Protein AF-A0A1D2MQ16-F1 (afdb_monomer_lite)

Foldseek 3Di:
DDDQFPPDVQWGDDQQKIWGWDQDFFTAIFIDGNNHTQADPPPPPPDGAQAKWKFQADDDPDSVPDRDLCSVVRTDHDPCVPKDGKDWPDDDNQFTWIDIPPFGIDTPPWGHGDHPDDDDRMDMFTWGRGPFADQWKWAADVLAIDIAGPACPDVVNSVVLDDDHDQDIDCQPGHHDDDTDGDDTCPVPPDNDPLVSVQVSVVVPDDDDDDDPCVPDDDQPDAKDKPDSQKDFPDWACDPPDPQKIKTKIHGHYQAKDKIKMFGSDFWDFKFKADPNRHGDGTFDDDTRIGMDIHGGSDMIMMITHD

Structure (mmCIF, N/CA/C/O backbone):
data_AF-A0A1D2MQ16-F1
#
_entry.id   AF-A0A1D2MQ16-F1
#
loop_
_atom_site.group_PDB
_atom_site.id
_atom_site.type_symbol
_atom_site.label_atom_id
_atom_site.label_alt_id
_atom_site.label_comp_id
_atom_site.label_asym_id
_atom_site.label_entity_id
_atom_site.label_seq_id
_atom_site.pdbx_PDB_ins_code
_atom_site.Cartn_x
_atom_site.Cartn_y
_atom_site.Cartn_z
_atom_site.occupancy
_atom_site.B_iso_or_equiv
_atom_site.auth_seq_id
_atom_site.auth_comp_id
_atom_site.auth_asym_id
_atom_site.auth_atom_id
_atom_site.pdbx_PDB_model_num
ATOM 1 N N . MET A 1 1 ? 33.934 3.078 16.371 1.00 27.81 1 MET A N 1
ATOM 2 C CA . MET A 1 1 ? 34.491 4.309 15.758 1.00 27.81 1 MET A CA 1
ATOM 3 C C . MET A 1 1 ? 33.317 5.105 15.207 1.00 27.81 1 MET A C 1
ATOM 5 O O . MET A 1 1 ? 32.308 4.481 14.903 1.00 27.81 1 MET A O 1
ATOM 9 N N . ALA A 1 2 ? 33.382 6.437 15.158 1.00 23.95 2 ALA A N 1
ATOM 10 C CA . ALA A 1 2 ? 32.238 7.242 14.722 1.00 23.95 2 ALA A CA 1
ATOM 11 C C . ALA A 1 2 ? 32.085 7.202 13.193 1.00 23.95 2 ALA A C 1
ATOM 13 O O . ALA A 1 2 ? 33.025 7.534 12.473 1.00 23.95 2 ALA A O 1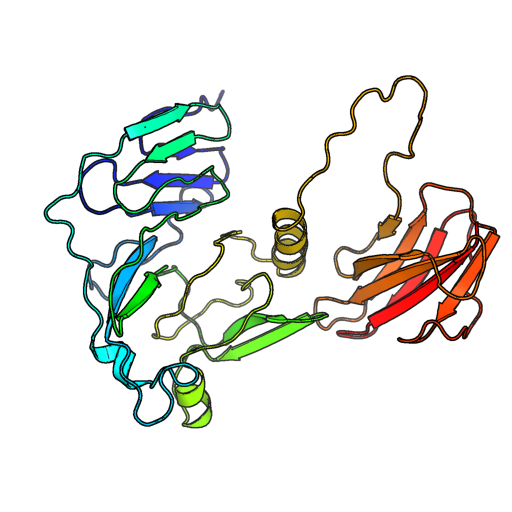
ATOM 14 N N . ASN A 1 3 ? 30.900 6.825 12.710 1.00 28.52 3 ASN A N 1
ATOM 15 C CA . ASN A 1 3 ? 30.545 6.936 11.297 1.00 28.52 3 ASN A CA 1
ATOM 16 C C . ASN A 1 3 ? 30.144 8.385 10.997 1.00 28.52 3 ASN A C 1
ATOM 18 O O . ASN A 1 3 ? 28.964 8.726 11.050 1.00 28.52 3 ASN A O 1
ATOM 22 N N . SER A 1 4 ? 31.120 9.244 10.701 1.00 35.34 4 SER A N 1
ATOM 23 C CA . SER A 1 4 ? 30.834 10.554 10.108 1.00 35.34 4 SER A CA 1
ATOM 24 C C . SER A 1 4 ? 30.102 10.358 8.773 1.00 35.34 4 SER A C 1
ATOM 26 O O . SER A 1 4 ? 30.573 9.555 7.960 1.00 35.34 4 SER A O 1
ATOM 28 N N . PRO A 1 5 ? 28.991 11.067 8.499 1.00 39.69 5 PRO A N 1
ATOM 29 C CA . PRO A 1 5 ? 28.375 11.050 7.179 1.00 39.69 5 PRO A CA 1
ATOM 30 C C . PRO A 1 5 ? 29.391 11.512 6.130 1.00 39.69 5 PRO A C 1
ATOM 32 O O . PRO A 1 5 ? 29.985 12.582 6.259 1.00 39.69 5 PRO A O 1
ATOM 35 N N . GLY A 1 6 ? 29.610 10.700 5.097 1.00 41.00 6 GLY A N 1
ATOM 36 C CA . GLY A 1 6 ? 30.466 11.066 3.971 1.00 41.00 6 GLY A CA 1
ATOM 37 C C . GLY A 1 6 ? 29.750 12.067 3.073 1.00 41.00 6 GLY A C 1
ATOM 38 O O . GLY A 1 6 ? 29.178 11.657 2.071 1.00 41.00 6 GLY A O 1
ATOM 39 N N . THR A 1 7 ? 29.747 13.352 3.443 1.00 48.72 7 THR A N 1
ATOM 40 C CA . THR A 1 7 ? 29.006 14.432 2.762 1.00 48.72 7 THR A CA 1
ATOM 41 C C . THR A 1 7 ? 29.653 14.860 1.437 1.00 48.72 7 THR A C 1
ATOM 43 O O . THR A 1 7 ? 30.006 16.024 1.250 1.00 48.72 7 THR A O 1
ATOM 46 N N . GLY A 1 8 ? 29.834 13.910 0.520 1.00 56.09 8 GLY A N 1
ATOM 47 C CA . GLY A 1 8 ? 30.112 14.181 -0.886 1.00 56.09 8 GLY A CA 1
ATOM 48 C C . GLY A 1 8 ? 28.804 14.389 -1.646 1.00 56.09 8 GLY A C 1
ATOM 49 O O . GLY A 1 8 ? 27.844 13.644 -1.450 1.00 56.09 8 GLY A O 1
ATOM 50 N N . PHE A 1 9 ? 28.751 15.385 -2.529 1.00 62.34 9 PHE A N 1
ATOM 51 C CA . PHE A 1 9 ? 27.623 15.519 -3.449 1.00 62.34 9 PHE A CA 1
ATOM 52 C C . PHE A 1 9 ? 27.522 14.259 -4.325 1.00 62.34 9 PHE A C 1
ATOM 54 O O . PHE A 1 9 ? 28.528 13.815 -4.877 1.00 62.34 9 PHE A O 1
ATOM 61 N N . GLY A 1 10 ? 26.332 13.655 -4.400 1.00 64.62 10 GLY A N 1
ATOM 62 C CA . GLY A 1 10 ? 26.130 12.349 -5.037 1.00 64.62 10 GLY A CA 1
ATOM 63 C C . GLY A 1 10 ? 26.416 11.128 -4.153 1.00 64.62 10 GLY A C 1
ATOM 64 O O . GLY A 1 10 ? 26.468 10.014 -4.668 1.00 64.62 10 GLY A O 1
ATOM 65 N N . THR A 1 11 ? 26.606 11.269 -2.836 1.00 71.31 11 THR A N 1
ATOM 66 C CA . THR A 1 11 ? 26.674 10.117 -1.917 1.00 71.31 11 THR A CA 1
ATOM 67 C C . THR A 1 11 ? 26.013 10.419 -0.572 1.00 71.31 11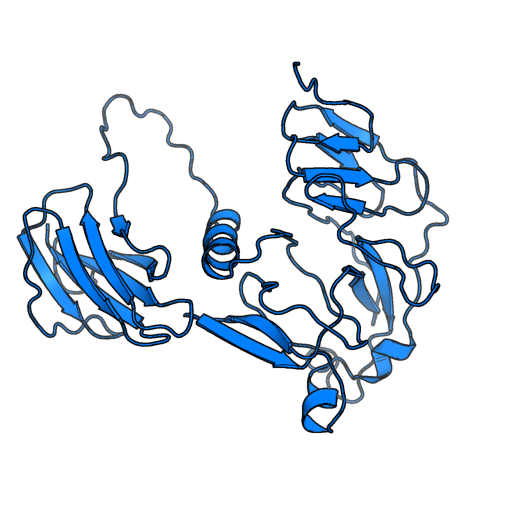 THR A C 1
ATOM 69 O O . THR A 1 11 ? 26.451 11.290 0.174 1.00 71.31 11 THR A O 1
ATOM 72 N N . TYR A 1 12 ? 24.984 9.646 -0.224 1.00 70.00 12 TYR A N 1
ATOM 73 C CA . TYR A 1 12 ? 24.180 9.824 0.990 1.00 70.00 12 TYR A CA 1
ATOM 74 C C . TYR A 1 12 ? 24.150 8.511 1.775 1.00 70.00 12 TYR A C 1
ATOM 76 O O . TYR A 1 12 ? 23.807 7.473 1.214 1.00 70.00 12 TYR A O 1
ATOM 84 N N . ARG A 1 13 ? 24.551 8.504 3.054 1.00 70.06 13 ARG A N 1
ATOM 85 C CA . ARG A 1 13 ? 24.703 7.260 3.839 1.00 70.06 13 ARG A CA 1
ATOM 86 C C . ARG A 1 13 ? 24.240 7.441 5.286 1.00 70.06 13 ARG A C 1
ATOM 88 O O . ARG A 1 13 ? 24.715 8.354 5.953 1.00 70.06 13 ARG A O 1
ATOM 95 N N . ASN A 1 14 ? 23.387 6.541 5.788 1.00 59.28 14 ASN A N 1
ATOM 96 C CA . ASN A 1 14 ? 22.887 6.553 7.178 1.00 59.28 14 ASN A CA 1
ATOM 97 C C . ASN A 1 14 ? 23.374 5.360 8.034 1.00 59.28 14 ASN A C 1
ATOM 99 O O . ASN A 1 14 ? 22.918 5.164 9.157 1.00 59.28 14 ASN A O 1
ATOM 103 N N . GLY A 1 15 ? 24.300 4.553 7.507 1.00 64.81 15 GLY A N 1
ATOM 104 C CA . GLY A 1 15 ? 24.904 3.405 8.195 1.00 64.81 15 GLY A CA 1
ATOM 105 C C . GLY A 1 15 ? 24.207 2.060 7.954 1.00 64.81 15 GLY A C 1
ATOM 106 O O . GLY A 1 15 ? 24.865 1.032 8.076 1.00 64.81 15 GLY A O 1
ATOM 107 N N . ILE A 1 16 ? 22.933 2.062 7.549 1.00 63.50 16 ILE A N 1
ATOM 108 C CA . ILE A 1 16 ? 22.198 0.864 7.089 1.00 63.50 16 ILE A CA 1
ATOM 109 C C . ILE A 1 16 ? 22.027 0.917 5.566 1.00 63.50 16 ILE A C 1
ATOM 111 O O . ILE A 1 16 ? 22.238 -0.072 4.865 1.00 63.50 16 ILE A O 1
ATOM 115 N N . ILE A 1 17 ? 21.678 2.096 5.054 1.00 65.62 17 ILE A N 1
ATOM 116 C CA . ILE A 1 17 ? 21.493 2.395 3.638 1.00 65.62 17 ILE A CA 1
ATOM 117 C C . ILE A 1 17 ? 22.601 3.344 3.171 1.00 65.62 17 ILE A C 1
ATOM 119 O O . ILE A 1 17 ? 23.014 4.258 3.899 1.00 65.62 17 ILE A O 1
ATOM 123 N N . SER A 1 18 ? 23.048 3.151 1.932 1.00 70.44 18 SER A N 1
ATOM 124 C CA . SER A 1 18 ? 23.758 4.175 1.167 1.00 70.44 18 SER A CA 1
ATOM 125 C C . SER A 1 18 ? 23.182 4.319 -0.237 1.00 70.44 18 SER A C 1
ATOM 127 O O . SER A 1 18 ? 22.845 3.327 -0.874 1.00 70.44 18 SER A O 1
ATOM 129 N N . LEU A 1 19 ? 23.086 5.558 -0.707 1.00 72.50 19 LEU A N 1
ATOM 130 C CA . LEU A 1 19 ? 22.636 5.949 -2.036 1.00 72.50 19 LEU A CA 1
ATOM 131 C C . LEU A 1 19 ? 23.786 6.673 -2.741 1.00 72.50 19 LEU A C 1
ATOM 133 O O . LEU A 1 19 ? 24.393 7.575 -2.157 1.00 72.50 19 LEU A O 1
ATOM 137 N N . GLU A 1 20 ? 24.079 6.287 -3.976 1.00 77.06 20 GLU A N 1
ATOM 138 C CA . GLU A 1 20 ? 25.080 6.930 -4.832 1.00 77.06 20 GLU A CA 1
ATOM 139 C C . GLU A 1 20 ? 24.403 7.423 -6.108 1.00 77.06 20 GLU A C 1
ATOM 141 O O . GLU A 1 20 ? 23.671 6.671 -6.749 1.00 77.06 20 GLU A O 1
ATOM 146 N N . VAL A 1 21 ? 24.617 8.690 -6.461 1.00 74.44 21 VAL A N 1
ATOM 147 C CA . VAL A 1 21 ? 23.867 9.377 -7.520 1.00 74.44 21 VAL A CA 1
ATOM 148 C C . VAL A 1 21 ? 24.825 10.012 -8.520 1.00 74.44 21 VAL A C 1
ATOM 150 O O . VAL A 1 21 ? 25.793 10.667 -8.127 1.00 74.44 21 VAL A O 1
ATOM 153 N N . ALA A 1 22 ? 24.548 9.840 -9.812 1.00 72.69 22 ALA A N 1
ATOM 154 C CA . ALA A 1 22 ? 25.331 10.443 -10.888 1.00 72.69 22 ALA A CA 1
ATOM 155 C C . ALA A 1 22 ? 25.209 11.979 -10.885 1.00 72.69 22 ALA A C 1
ATOM 157 O O . ALA A 1 22 ? 24.161 12.531 -11.201 1.00 72.69 22 ALA A O 1
ATOM 158 N N . THR A 1 23 ? 26.284 12.685 -10.522 1.00 66.56 23 THR A N 1
ATOM 159 C CA . THR A 1 23 ? 26.307 14.160 -10.422 1.00 66.56 23 THR A CA 1
ATOM 160 C C . THR A 1 23 ? 26.516 14.873 -11.759 1.00 66.56 23 THR A C 1
ATOM 162 O O . THR A 1 23 ? 26.268 16.077 -11.864 1.00 66.56 23 THR A O 1
ATOM 165 N N . THR A 1 24 ? 26.948 14.140 -12.785 1.00 65.56 24 THR A N 1
ATOM 166 C CA . THR A 1 24 ? 27.148 14.616 -14.154 1.00 65.56 24 THR A CA 1
ATOM 167 C C . THR A 1 24 ? 26.665 13.569 -15.150 1.00 65.56 24 THR A C 1
ATOM 169 O O . THR A 1 24 ? 26.873 12.370 -14.957 1.00 65.56 24 THR A O 1
ATOM 172 N N . GLY A 1 25 ? 26.055 14.036 -16.238 1.00 67.88 25 GLY A N 1
ATOM 173 C CA . GLY A 1 25 ? 25.374 13.165 -17.187 1.00 67.88 25 GLY A CA 1
ATOM 174 C C . GLY A 1 25 ? 24.066 12.593 -16.630 1.00 67.88 25 GLY A C 1
ATOM 175 O O . GLY A 1 25 ? 23.564 13.046 -15.598 1.00 67.88 25 GLY A O 1
ATOM 176 N N . ARG A 1 26 ? 23.567 11.558 -17.315 1.00 71.12 26 ARG A N 1
ATOM 177 C CA . ARG A 1 26 ? 22.302 10.864 -17.032 1.00 71.12 26 ARG A CA 1
ATOM 178 C C . ARG A 1 26 ? 22.093 10.589 -15.530 1.00 71.12 26 ARG A C 1
ATOM 180 O O . ARG A 1 26 ? 22.905 9.862 -14.945 1.00 71.12 26 ARG A O 1
ATOM 187 N N . PRO A 1 27 ? 20.997 11.070 -14.916 1.00 69.56 27 PRO A N 1
ATOM 188 C CA . PRO A 1 27 ? 20.704 10.821 -13.511 1.00 69.56 27 PRO A CA 1
ATOM 189 C C . PRO A 1 27 ? 20.323 9.351 -13.297 1.00 69.56 27 PRO A C 1
ATOM 191 O O . PRO A 1 27 ? 19.314 8.871 -13.810 1.00 69.56 27 PRO A O 1
ATOM 194 N N . TYR A 1 28 ? 21.135 8.644 -12.513 1.00 72.62 28 TYR A N 1
ATOM 195 C CA . TYR A 1 28 ? 20.852 7.296 -12.022 1.00 72.62 28 TYR A CA 1
ATOM 196 C C . TYR A 1 28 ? 21.139 7.210 -10.518 1.00 72.62 28 TYR A C 1
ATOM 198 O O . TYR A 1 28 ? 22.032 7.898 -10.014 1.00 72.62 28 TYR A O 1
ATOM 206 N N . GLU A 1 29 ? 20.426 6.330 -9.811 1.00 72.75 29 GLU A N 1
ATOM 207 C CA . GLU A 1 29 ? 20.514 6.171 -8.353 1.00 72.75 29 GLU A CA 1
ATOM 208 C C . GLU A 1 29 ? 20.854 4.727 -7.962 1.00 72.75 29 GLU A C 1
ATOM 210 O O . GLU A 1 29 ? 20.035 3.809 -8.049 1.00 72.75 29 GLU A O 1
ATOM 215 N N . LYS A 1 30 ? 22.077 4.508 -7.475 1.00 75.38 30 LYS A N 1
ATOM 216 C CA . LYS A 1 30 ? 22.543 3.212 -6.973 1.00 75.38 30 LYS A CA 1
ATOM 217 C C . LYS A 1 30 ? 22.271 3.111 -5.481 1.00 75.38 30 LYS A C 1
ATOM 219 O O . LYS A 1 30 ? 22.993 3.668 -4.657 1.00 75.38 30 LYS A O 1
ATOM 224 N N . LEU A 1 31 ? 21.212 2.382 -5.142 1.00 74.00 31 LEU A N 1
ATOM 225 C CA . LEU A 1 31 ? 20.857 2.043 -3.768 1.00 74.00 31 LEU A CA 1
ATOM 226 C C . LEU A 1 31 ? 21.655 0.818 -3.282 1.00 74.00 31 LEU A C 1
ATOM 228 O O . LEU A 1 31 ? 21.790 -0.190 -3.982 1.00 74.00 31 LEU A O 1
ATOM 232 N N . PHE A 1 32 ? 22.152 0.898 -2.050 1.00 70.44 32 PHE A N 1
ATOM 233 C CA . PHE A 1 32 ? 22.872 -0.160 -1.350 1.00 70.44 32 PHE A CA 1
ATOM 234 C C . PHE A 1 32 ? 22.270 -0.378 0.044 1.00 70.44 32 PHE A C 1
ATOM 236 O O . PHE A 1 32 ? 21.979 0.578 0.765 1.00 70.44 32 PHE A O 1
ATOM 243 N N . LEU A 1 33 ? 22.164 -1.641 0.456 1.00 69.94 33 LEU A N 1
ATOM 244 C CA . LEU A 1 33 ? 21.742 -2.064 1.790 1.00 69.94 33 LEU A CA 1
ATOM 245 C C . LEU A 1 33 ? 22.887 -2.833 2.460 1.00 69.94 33 LEU A C 1
ATOM 247 O O . LEU A 1 33 ? 23.396 -3.806 1.904 1.00 69.94 33 LEU A O 1
ATOM 251 N N . ASN A 1 34 ? 23.304 -2.405 3.655 1.00 73.19 34 ASN A N 1
ATOM 252 C CA . ASN A 1 34 ? 24.427 -2.984 4.406 1.00 73.19 34 ASN A CA 1
ATOM 253 C C . ASN A 1 34 ? 25.710 -3.142 3.555 1.00 73.19 34 ASN A C 1
ATOM 255 O O . ASN A 1 34 ? 26.420 -4.142 3.651 1.00 73.19 34 ASN A O 1
ATOM 259 N N . GLY A 1 35 ? 25.980 -2.167 2.678 1.00 69.75 35 GLY A N 1
ATOM 260 C CA . GLY A 1 35 ? 27.135 -2.153 1.771 1.00 69.75 35 GLY A CA 1
ATOM 261 C C . GLY A 1 35 ? 27.014 -3.020 0.510 1.00 69.75 35 GLY A C 1
ATOM 262 O O . GLY A 1 35 ? 27.920 -2.988 -0.318 1.00 69.75 35 GLY A O 1
ATOM 263 N N . LYS A 1 36 ? 25.916 -3.765 0.318 1.00 73.19 36 LYS A N 1
ATOM 264 C CA . LYS A 1 36 ? 25.631 -4.489 -0.933 1.00 73.19 36 LYS A CA 1
ATOM 265 C C . LYS A 1 36 ? 24.707 -3.672 -1.826 1.00 73.19 36 LYS A C 1
ATOM 267 O O . LYS A 1 36 ? 23.701 -3.163 -1.339 1.00 73.19 36 LYS A O 1
ATOM 272 N N . ALA A 1 37 ? 25.014 -3.586 -3.118 1.00 74.25 37 ALA A N 1
ATOM 273 C CA . ALA A 1 37 ? 24.090 -3.041 -4.111 1.00 74.25 37 ALA A CA 1
ATOM 274 C C . ALA A 1 37 ? 22.762 -3.818 -4.081 1.00 74.25 37 ALA A C 1
ATOM 276 O O . ALA A 1 37 ? 22.766 -5.030 -3.868 1.00 74.25 37 ALA A O 1
ATOM 277 N N . VAL A 1 38 ? 21.631 -3.132 -4.279 1.00 70.25 38 VAL A N 1
ATOM 278 C CA . VAL A 1 38 ? 20.313 -3.791 -4.412 1.00 70.25 38 VAL A CA 1
ATOM 279 C C . VAL A 1 38 ? 19.849 -3.920 -5.865 1.00 70.25 38 VAL A C 1
ATOM 281 O O . VAL A 1 38 ? 18.749 -4.420 -6.098 1.00 70.25 38 VAL A O 1
ATOM 284 N N . TYR A 1 39 ? 20.676 -3.474 -6.814 1.00 71.75 39 TYR A N 1
ATOM 285 C CA . TYR A 1 39 ? 20.484 -3.571 -8.261 1.00 71.75 39 TYR A CA 1
ATOM 286 C C . TYR A 1 39 ? 21.426 -4.629 -8.855 1.00 71.75 39 TYR A C 1
ATOM 288 O O . TYR A 1 39 ? 22.493 -4.876 -8.289 1.00 71.75 39 TYR A O 1
ATOM 296 N N . ASN A 1 40 ? 21.069 -5.217 -10.000 1.00 66.88 40 ASN A N 1
ATOM 297 C CA . ASN A 1 40 ? 21.949 -6.145 -10.714 1.00 66.88 40 ASN A CA 1
ATOM 298 C C . ASN A 1 40 ? 21.697 -6.120 -12.231 1.00 66.88 40 ASN A C 1
ATOM 300 O O . ASN A 1 40 ? 20.553 -6.150 -12.675 1.00 66.88 40 ASN A O 1
ATOM 304 N N . ASP A 1 41 ? 22.774 -6.103 -13.017 1.00 67.44 41 ASP A N 1
ATOM 305 C CA . ASP A 1 41 ? 22.751 -6.223 -14.480 1.00 67.44 41 ASP A CA 1
ATOM 306 C C . ASP A 1 41 ? 23.196 -7.635 -14.897 1.00 67.44 41 ASP A C 1
ATOM 308 O O . ASP A 1 41 ? 24.179 -7.826 -15.613 1.00 67.44 41 ASP A O 1
ATOM 312 N N . TYR A 1 42 ? 22.459 -8.651 -14.429 1.00 60.25 42 TYR A N 1
ATOM 313 C CA . TYR A 1 42 ? 22.695 -10.069 -14.750 1.00 60.25 42 TYR A CA 1
ATOM 314 C C . TYR A 1 42 ? 22.776 -10.363 -16.257 1.00 60.25 42 TYR A C 1
ATOM 316 O O . TYR A 1 42 ? 23.317 -11.389 -16.665 1.00 60.25 42 TYR A O 1
ATOM 324 N N . LEU A 1 43 ? 22.207 -9.479 -17.075 1.00 60.28 43 LEU A N 1
ATOM 325 C CA . LEU A 1 43 ? 22.041 -9.637 -18.514 1.00 60.28 43 LEU A CA 1
ATOM 326 C C . LEU A 1 43 ? 23.124 -8.892 -19.314 1.00 60.28 43 LEU A C 1
ATOM 328 O O . LEU A 1 43 ? 23.128 -8.982 -20.541 1.00 60.28 43 LEU A O 1
ATOM 332 N N . GLY A 1 44 ? 24.015 -8.147 -18.646 1.00 62.09 44 GLY A N 1
ATOM 333 C CA . GLY A 1 44 ? 25.064 -7.346 -19.285 1.00 62.09 44 GLY A CA 1
ATOM 334 C C . GLY A 1 44 ? 24.528 -6.258 -20.221 1.00 62.09 44 GLY A C 1
ATOM 335 O O . GLY A 1 44 ? 25.209 -5.876 -21.172 1.00 62.09 44 GLY A O 1
ATOM 336 N N . LYS A 1 45 ? 23.296 -5.783 -19.989 1.00 66.00 45 LYS A N 1
ATOM 337 C CA . LYS A 1 45 ? 22.593 -4.796 -20.827 1.00 66.00 45 LYS A CA 1
ATOM 338 C C . LYS A 1 45 ? 23.015 -3.346 -20.493 1.00 66.00 45 LYS A C 1
ATOM 340 O O . LYS A 1 45 ? 22.494 -2.408 -21.091 1.00 66.00 45 LYS A O 1
ATOM 345 N N . ASN A 1 46 ? 23.962 -3.157 -19.565 1.00 68.25 46 ASN A N 1
ATOM 346 C CA . ASN A 1 46 ? 24.499 -1.889 -19.048 1.00 68.25 46 ASN A CA 1
ATOM 347 C C . ASN A 1 46 ? 23.431 -0.950 -18.443 1.00 68.25 46 ASN A C 1
ATOM 349 O O . ASN A 1 46 ? 23.580 0.277 -18.427 1.00 68.25 46 ASN A O 1
ATOM 353 N N . VAL A 1 47 ? 22.336 -1.526 -17.939 1.00 69.56 47 VAL A N 1
ATOM 354 C CA . VAL A 1 47 ? 21.203 -0.771 -17.387 1.00 69.56 47 VAL A CA 1
ATOM 355 C C . VAL A 1 47 ? 21.581 -0.203 -16.019 1.00 69.56 47 VAL A C 1
ATOM 357 O O . VAL A 1 47 ? 21.934 -0.944 -15.102 1.00 69.56 47 VAL A O 1
ATOM 360 N N . GLN A 1 48 ? 21.495 1.120 -15.867 1.00 74.06 48 GLN A N 1
ATOM 361 C CA . GLN A 1 48 ? 21.671 1.770 -14.567 1.00 74.06 48 GLN A CA 1
ATOM 362 C C . GLN A 1 48 ? 20.325 1.826 -13.814 1.00 74.06 48 GLN A C 1
ATOM 364 O O . GLN A 1 48 ? 19.279 1.968 -14.448 1.00 74.06 48 GLN A O 1
ATOM 369 N N . PRO A 1 49 ? 20.317 1.716 -12.475 1.00 72.31 49 PRO A N 1
ATOM 370 C CA . PRO A 1 49 ? 19.092 1.803 -11.681 1.00 72.31 49 PRO A CA 1
ATOM 371 C C . PRO A 1 49 ? 18.531 3.225 -11.552 1.00 72.31 49 PRO A C 1
ATOM 373 O O . PRO A 1 49 ? 19.278 4.200 -11.574 1.00 72.31 49 PRO A O 1
ATOM 376 N N . ALA A 1 50 ? 17.208 3.317 -11.375 1.00 71.75 50 ALA A N 1
ATOM 377 C CA . ALA A 1 50 ? 16.433 4.562 -11.335 1.00 71.75 50 ALA A CA 1
ATOM 378 C C . ALA A 1 50 ? 16.476 5.382 -12.639 1.00 71.75 50 ALA A C 1
ATOM 380 O O . ALA A 1 50 ? 16.244 6.588 -12.632 1.00 71.75 50 ALA A O 1
ATOM 381 N N . MET A 1 51 ? 16.757 4.731 -13.771 1.00 74.56 51 MET A N 1
ATOM 382 C CA . MET A 1 51 ? 16.794 5.383 -15.081 1.00 74.56 51 MET A CA 1
ATOM 383 C C . MET A 1 51 ? 15.391 5.648 -15.626 1.00 74.56 51 MET A C 1
ATOM 385 O O . MET A 1 51 ? 14.538 4.758 -15.629 1.00 74.56 51 MET A O 1
ATOM 389 N N . PHE A 1 52 ? 15.183 6.852 -16.155 1.00 77.44 52 PHE A N 1
ATOM 390 C CA . PHE A 1 52 ? 13.989 7.197 -16.923 1.00 77.44 52 PHE A CA 1
ATOM 391 C C . PHE A 1 52 ? 14.061 6.662 -18.357 1.00 77.44 52 PHE A C 1
ATOM 393 O O . PHE A 1 52 ? 15.104 6.752 -19.004 1.00 77.44 52 PHE A O 1
ATOM 400 N N . TYR A 1 53 ? 12.927 6.168 -18.858 1.00 80.62 53 TYR A N 1
ATOM 401 C CA . TYR A 1 53 ? 12.743 5.653 -20.215 1.00 80.62 53 TYR A CA 1
ATOM 402 C C . TYR A 1 53 ? 11.434 6.166 -20.816 1.00 80.62 53 TYR A C 1
ATOM 404 O O . TYR A 1 53 ? 10.407 6.197 -20.135 1.00 80.62 53 TYR A O 1
ATOM 412 N N . ILE A 1 54 ? 11.472 6.549 -22.093 1.00 84.19 54 ILE A N 1
ATOM 413 C CA . ILE A 1 54 ? 10.302 6.973 -22.869 1.00 84.19 54 ILE A CA 1
ATOM 414 C C . ILE A 1 54 ? 9.879 5.841 -23.803 1.00 84.19 54 ILE A C 1
ATOM 416 O O . ILE A 1 54 ? 10.711 5.152 -24.398 1.00 84.19 54 ILE A O 1
ATOM 420 N N . TYR A 1 55 ? 8.567 5.683 -23.925 1.00 88.06 55 TYR A N 1
ATOM 421 C CA . TYR A 1 55 ? 7.888 4.759 -24.820 1.00 88.06 55 TYR A CA 1
ATOM 422 C C . TYR A 1 55 ? 6.901 5.560 -25.678 1.00 88.06 55 TYR A C 1
ATOM 424 O O . TYR A 1 55 ? 6.383 6.586 -25.229 1.00 88.06 55 TYR A O 1
ATOM 432 N N . ASP A 1 56 ? 6.645 5.106 -26.899 1.00 91.38 56 ASP A N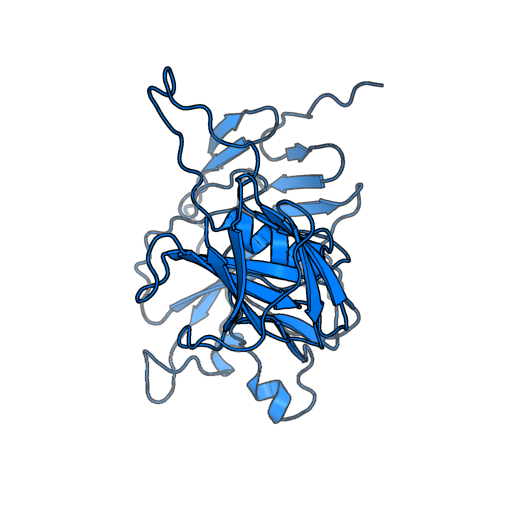 1
ATOM 433 C CA . ASP A 1 56 ? 5.543 5.590 -27.727 1.00 91.38 56 ASP A CA 1
ATOM 434 C C . ASP A 1 56 ? 4.241 4.935 -27.269 1.00 91.38 56 ASP A C 1
ATOM 436 O O . ASP A 1 56 ? 4.163 3.711 -27.163 1.00 91.38 56 ASP A O 1
ATOM 440 N N . ASP A 1 57 ? 3.232 5.757 -26.994 1.00 89.38 57 ASP A N 1
ATOM 441 C CA . ASP A 1 57 ? 1.946 5.330 -26.451 1.00 89.38 57 ASP A CA 1
ATOM 442 C C . ASP A 1 57 ? 0.861 5.617 -27.488 1.00 89.38 57 ASP A C 1
ATOM 444 O O . ASP A 1 57 ? 0.375 6.737 -27.613 1.00 89.38 57 ASP A O 1
ATOM 448 N N . VAL A 1 58 ? 0.601 4.620 -28.338 1.00 90.75 58 VAL A N 1
ATOM 449 C CA . VAL A 1 58 ? -0.333 4.705 -29.470 1.00 90.75 58 VAL A CA 1
ATOM 450 C C . VAL A 1 58 ? -1.179 3.425 -29.486 1.00 90.75 58 VAL A C 1
ATOM 452 O O . VAL A 1 58 ? -0.809 2.448 -30.153 1.00 90.75 58 VAL A O 1
ATOM 455 N N . PRO A 1 59 ? -2.275 3.366 -28.709 1.00 88.50 59 PRO A N 1
ATOM 456 C CA . PRO A 1 59 ? -3.168 2.212 -28.678 1.00 88.50 59 PRO A CA 1
ATOM 457 C C . PRO A 1 59 ? -4.045 2.117 -29.937 1.00 88.50 59 PRO A C 1
ATOM 459 O O . PRO A 1 59 ? -4.135 3.040 -30.743 1.00 88.50 59 PRO A O 1
ATOM 462 N N . MET A 1 60 ? -4.721 0.977 -30.112 1.00 85.75 60 MET A N 1
ATOM 463 C CA . MET A 1 60 ? -5.521 0.704 -31.315 1.00 85.75 60 MET A CA 1
ATOM 464 C C . MET A 1 60 ? -6.886 1.410 -31.355 1.00 85.75 60 MET A C 1
ATOM 466 O O . MET A 1 60 ? -7.408 1.624 -32.450 1.00 85.75 60 MET A O 1
ATOM 470 N N . PHE A 1 61 ? -7.492 1.724 -30.200 1.00 85.12 61 PHE A N 1
ATOM 471 C CA . PHE A 1 61 ? -8.891 2.176 -30.133 1.00 85.12 61 PHE A CA 1
ATOM 472 C C . PHE A 1 61 ? -9.151 3.333 -29.162 1.00 85.12 61 PHE A C 1
ATOM 474 O O . PHE A 1 61 ? -9.837 4.284 -29.541 1.00 85.12 61 PHE A O 1
ATOM 481 N N . TRP A 1 62 ? -8.648 3.263 -27.923 1.00 88.38 62 TRP A N 1
ATOM 482 C CA . TRP A 1 62 ? -9.050 4.188 -26.856 1.00 88.38 62 TRP A CA 1
ATOM 483 C C . TRP A 1 62 ? -7.850 4.831 -26.154 1.00 88.38 62 TRP A C 1
ATOM 485 O O . TRP A 1 62 ? -7.429 4.390 -25.093 1.00 88.38 62 TRP A O 1
ATOM 495 N N . ASP A 1 63 ? -7.352 5.919 -26.743 1.00 86.00 63 ASP A N 1
ATOM 496 C CA . ASP A 1 63 ? -6.158 6.679 -26.328 1.00 86.00 63 ASP A CA 1
ATOM 497 C C . ASP A 1 63 ? -6.049 6.960 -24.813 1.00 86.00 63 ASP A C 1
ATOM 499 O O . ASP A 1 63 ? -5.012 6.736 -24.202 1.00 86.00 63 ASP A O 1
ATOM 503 N N . ALA A 1 64 ? -7.149 7.358 -24.165 1.00 88.81 64 ALA A N 1
ATOM 504 C CA . ALA A 1 64 ? -7.179 7.663 -22.729 1.00 88.81 64 ALA A CA 1
ATOM 505 C C . ALA A 1 64 ? -7.521 6.463 -21.807 1.00 88.81 64 ALA A C 1
ATOM 507 O O . ALA A 1 64 ? -7.801 6.667 -20.624 1.00 88.81 64 ALA A O 1
ATOM 508 N N . TRP A 1 65 ? -7.552 5.230 -22.330 1.00 89.81 65 TRP A N 1
ATOM 509 C CA . TRP A 1 65 ? -7.946 4.015 -21.592 1.00 89.81 65 TRP A CA 1
ATOM 510 C C . TRP A 1 65 ? -7.018 2.810 -21.816 1.00 89.81 65 TRP A C 1
ATOM 512 O O . TRP A 1 65 ? -6.798 2.043 -20.877 1.00 89.81 65 TRP A O 1
ATOM 522 N N . ASP A 1 66 ? -6.497 2.635 -23.029 1.00 88.44 66 ASP A N 1
ATOM 523 C CA . ASP A 1 66 ? -5.646 1.513 -23.427 1.00 88.44 66 ASP A CA 1
ATOM 524 C C . ASP A 1 66 ? -4.165 1.924 -23.437 1.00 88.44 66 ASP A C 1
ATOM 526 O O . ASP A 1 66 ? -3.804 2.909 -24.067 1.00 88.44 66 ASP A O 1
ATOM 530 N N . ILE A 1 67 ? -3.287 1.100 -22.859 1.00 87.62 67 ILE A N 1
ATOM 531 C CA . ILE A 1 67 ? -1.829 1.164 -23.071 1.00 87.62 67 ILE A CA 1
ATOM 532 C C . ILE A 1 67 ? -1.424 -0.197 -23.639 1.00 87.62 67 ILE A C 1
ATOM 534 O O . ILE A 1 67 ? -1.264 -1.159 -22.893 1.00 87.62 67 ILE A O 1
ATOM 538 N N . ALA A 1 68 ? -1.345 -0.325 -24.964 1.00 86.44 68 ALA A N 1
ATOM 539 C CA . ALA A 1 68 ? -1.218 -1.633 -25.616 1.00 86.44 68 ALA A CA 1
ATOM 540 C C . ALA A 1 68 ? 0.167 -2.277 -25.402 1.00 86.44 68 ALA A C 1
ATOM 542 O O . ALA A 1 68 ? 1.180 -1.585 -25.384 1.00 86.44 68 ALA A O 1
ATOM 543 N N . ASP A 1 69 ? 0.242 -3.602 -25.257 1.00 82.69 69 ASP A N 1
ATOM 544 C CA . ASP A 1 69 ? 1.450 -4.334 -24.828 1.00 82.69 69 ASP A CA 1
ATOM 545 C C . ASP A 1 69 ? 2.701 -4.083 -25.695 1.00 82.69 69 ASP A C 1
ATOM 547 O O . ASP A 1 69 ? 3.798 -3.908 -25.156 1.00 82.69 69 ASP A O 1
ATOM 551 N N . TYR A 1 70 ? 2.526 -3.965 -27.014 1.00 85.50 70 TYR A N 1
ATOM 552 C CA . TYR A 1 70 ? 3.587 -3.642 -27.976 1.00 85.50 70 TYR A CA 1
ATOM 553 C C . TYR A 1 70 ? 4.294 -2.300 -27.725 1.00 85.50 70 TYR A C 1
ATOM 555 O O . TYR A 1 70 ? 5.402 -2.106 -28.228 1.00 85.50 70 TYR A O 1
ATOM 563 N N . HIS A 1 71 ? 3.740 -1.386 -26.911 1.00 83.94 71 HIS A N 1
ATOM 564 C CA . HIS A 1 71 ? 4.446 -0.155 -26.532 1.00 83.94 71 HIS A CA 1
ATOM 565 C C . HIS A 1 71 ? 5.827 -0.466 -25.931 1.00 83.94 71 HIS A C 1
ATOM 567 O O . HIS A 1 71 ? 6.766 0.302 -26.132 1.00 83.94 71 HIS A O 1
ATOM 573 N N . LEU A 1 72 ? 5.986 -1.611 -25.249 1.00 84.31 72 LEU A N 1
ATOM 574 C CA . LEU A 1 72 ? 7.240 -2.052 -24.628 1.00 84.31 72 LEU A CA 1
ATOM 575 C C . LEU A 1 72 ? 8.418 -2.166 -25.611 1.00 84.31 72 LEU A C 1
ATOM 577 O O . LEU A 1 72 ? 9.564 -2.024 -25.180 1.00 84.31 72 LEU A O 1
ATOM 581 N N . GLU A 1 73 ? 8.155 -2.378 -26.903 1.00 87.69 73 GLU A N 1
ATOM 582 C CA . GLU A 1 73 ? 9.178 -2.476 -27.954 1.00 87.69 73 GLU A CA 1
ATOM 583 C C . GLU A 1 73 ? 9.796 -1.111 -28.314 1.00 87.69 73 GLU A C 1
ATOM 585 O O . GLU A 1 73 ? 10.939 -1.045 -28.760 1.00 87.69 73 GLU A O 1
ATOM 590 N N . SER A 1 74 ? 9.086 -0.006 -28.054 1.00 90.00 74 SER A N 1
ATOM 591 C CA . SER A 1 74 ? 9.512 1.369 -28.385 1.00 90.00 74 SER A CA 1
ATOM 592 C C . SER A 1 74 ? 10.508 2.004 -27.393 1.00 90.00 74 SER A C 1
ATOM 594 O O . SER A 1 74 ? 10.900 3.164 -27.561 1.00 90.00 74 SER A O 1
ATOM 596 N N . ARG A 1 75 ? 10.909 1.257 -26.351 1.00 87.69 75 ARG A N 1
ATOM 597 C CA . ARG A 1 75 ? 11.730 1.710 -25.211 1.00 87.69 75 ARG A CA 1
ATOM 598 C C . ARG A 1 75 ? 13.003 2.439 -25.655 1.00 87.69 75 ARG A C 1
ATOM 600 O O . ARG A 1 75 ? 13.957 1.807 -26.111 1.00 87.69 75 ARG A O 1
ATOM 607 N N . ARG A 1 76 ? 13.074 3.745 -25.393 1.00 85.50 76 ARG A N 1
ATOM 608 C CA . ARG A 1 76 ? 14.263 4.577 -25.636 1.00 85.50 76 ARG A CA 1
ATOM 609 C C . ARG A 1 76 ? 14.654 5.417 -24.425 1.00 85.50 76 ARG A C 1
ATOM 611 O O . ARG A 1 76 ? 13.835 5.715 -23.555 1.00 85.50 76 ARG A O 1
ATOM 618 N N . ASP A 1 77 ? 15.924 5.808 -24.384 1.00 81.94 77 ASP A N 1
ATOM 619 C CA . ASP A 1 77 ? 16.381 6.867 -23.484 1.00 81.94 77 ASP A CA 1
ATOM 620 C C . ASP A 1 77 ? 15.656 8.191 -23.824 1.00 81.94 77 ASP A C 1
ATOM 622 O O . ASP A 1 77 ? 15.405 8.455 -25.006 1.00 81.94 77 ASP A O 1
ATOM 626 N N . PRO A 1 78 ? 15.362 9.052 -22.833 1.00 78.69 78 PRO A N 1
ATOM 627 C CA . PRO A 1 78 ? 15.078 10.467 -23.065 1.00 78.69 78 PRO A CA 1
ATOM 628 C C . PRO A 1 78 ? 16.230 11.181 -23.792 1.00 78.69 78 PRO A C 1
ATOM 630 O O . PRO A 1 78 ? 17.374 10.718 -23.771 1.00 78.69 78 PRO A O 1
ATOM 633 N N . ASP A 1 79 ? 15.949 12.340 -24.394 1.00 75.62 79 ASP A N 1
ATOM 634 C CA . ASP A 1 79 ? 17.010 13.208 -24.910 1.00 75.62 79 ASP A CA 1
ATOM 635 C C . ASP A 1 79 ? 17.706 13.946 -23.755 1.00 75.62 79 ASP A C 1
ATOM 637 O O . ASP A 1 79 ? 17.156 14.859 -23.140 1.00 75.62 79 ASP A O 1
ATOM 641 N N . TRP A 1 80 ? 18.940 13.531 -23.474 1.00 70.69 80 TRP A N 1
ATOM 642 C CA . TRP A 1 80 ? 19.806 14.112 -22.448 1.00 70.69 80 TRP A CA 1
ATOM 643 C C . TRP A 1 80 ? 20.791 15.157 -23.008 1.00 70.69 80 TRP A C 1
ATOM 645 O O . TRP A 1 80 ? 21.606 15.685 -22.263 1.00 70.69 80 TRP A O 1
ATOM 655 N N . THR A 1 81 ? 20.751 15.503 -24.303 1.00 66.00 81 THR A N 1
ATOM 656 C CA . THR A 1 81 ? 21.776 16.363 -24.946 1.00 66.00 81 THR A CA 1
ATOM 657 C C . THR A 1 81 ? 21.897 17.777 -24.368 1.00 66.00 81 THR A C 1
ATOM 659 O O . THR A 1 81 ? 22.940 18.409 -24.527 1.00 66.00 81 THR A O 1
ATOM 662 N N . ASN A 1 82 ? 20.862 18.266 -23.679 1.00 60.38 82 ASN A N 1
ATOM 663 C CA . ASN A 1 82 ? 20.837 19.572 -23.013 1.00 60.38 82 ASN A CA 1
ATOM 664 C C . ASN A 1 82 ? 20.922 19.461 -21.473 1.00 60.38 82 ASN A C 1
ATOM 666 O O . ASN A 1 82 ? 20.558 20.398 -20.757 1.00 60.38 82 ASN A O 1
ATOM 670 N N . GLU A 1 83 ? 21.380 18.321 -20.944 1.00 62.25 83 GLU A N 1
ATOM 671 C CA . GLU A 1 83 ? 21.509 18.101 -19.503 1.00 62.25 83 GLU A CA 1
ATOM 672 C C . GLU A 1 83 ? 22.532 19.054 -18.861 1.00 62.25 83 GLU A C 1
ATOM 674 O O . GLU A 1 83 ? 23.681 19.181 -19.286 1.00 62.25 83 GLU A O 1
ATOM 679 N N . SER A 1 84 ? 22.111 19.745 -17.801 1.00 59.09 84 SER A N 1
ATOM 680 C CA . SER A 1 84 ? 23.018 20.532 -16.960 1.00 59.09 84 SER A CA 1
ATOM 681 C C . SER A 1 84 ? 23.513 19.678 -15.798 1.00 59.09 84 SER A C 1
ATOM 683 O O . SER A 1 84 ? 22.740 18.908 -15.229 1.00 59.09 84 SER A O 1
ATOM 685 N N . ALA A 1 85 ? 24.777 19.859 -15.401 1.00 60.78 85 ALA A N 1
ATOM 686 C CA . ALA A 1 85 ? 25.341 19.197 -14.223 1.00 60.78 85 ALA A CA 1
ATOM 687 C C . ALA A 1 85 ? 24.441 19.390 -12.990 1.00 60.78 85 ALA A C 1
ATOM 689 O O . ALA A 1 85 ? 23.886 20.476 -12.781 1.00 60.78 85 ALA A O 1
ATOM 690 N N . MET A 1 86 ? 24.293 18.340 -12.176 1.00 65.62 86 MET A N 1
ATOM 691 C CA . MET A 1 86 ? 23.354 18.387 -11.061 1.00 65.62 86 MET A CA 1
ATOM 692 C C . MET A 1 86 ? 23.759 19.476 -10.062 1.00 65.62 86 MET A C 1
ATOM 694 O O . MET A 1 86 ? 24.925 19.599 -9.691 1.00 65.62 86 MET A O 1
ATOM 698 N N . THR A 1 87 ? 22.789 20.251 -9.583 1.00 62.50 87 THR A N 1
ATOM 699 C CA . THR A 1 87 ? 23.022 21.298 -8.577 1.00 62.50 87 THR A CA 1
ATOM 700 C C . THR A 1 87 ? 22.570 20.834 -7.200 1.00 62.50 87 THR A C 1
ATOM 702 O O . THR A 1 87 ? 21.448 20.359 -7.033 1.00 62.50 87 THR A O 1
ATOM 705 N N . GLN A 1 88 ? 23.436 20.966 -6.194 1.00 61.38 88 GLN A N 1
ATOM 706 C CA . GLN A 1 88 ? 23.068 20.670 -4.813 1.00 61.38 88 GLN A CA 1
ATOM 707 C C . GLN A 1 88 ? 22.148 21.765 -4.266 1.00 61.38 88 GLN A C 1
ATOM 709 O O . GLN A 1 88 ? 22.487 22.945 -4.316 1.00 61.38 88 GLN A O 1
ATOM 714 N N . VAL A 1 89 ? 20.993 21.364 -3.734 1.00 60.66 89 VAL A N 1
ATOM 715 C CA . VAL A 1 89 ? 19.988 22.269 -3.156 1.00 60.66 89 VAL A CA 1
ATOM 716 C C . VAL A 1 89 ? 20.120 22.333 -1.633 1.00 60.66 89 VAL A C 1
ATOM 718 O O .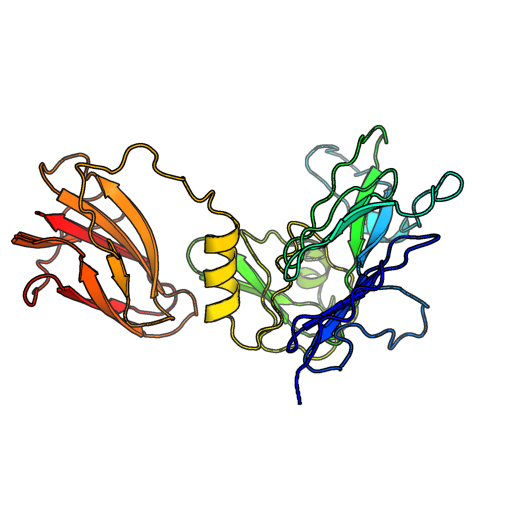 VAL A 1 89 ? 19.945 23.398 -1.046 1.00 60.66 89 VAL A O 1
ATOM 721 N N . SER A 1 90 ? 20.463 21.217 -0.978 1.00 55.34 90 SER A N 1
ATOM 722 C CA . SER A 1 90 ? 20.652 21.172 0.477 1.00 55.34 90 SER A CA 1
ATOM 723 C C . SER A 1 90 ? 21.641 20.092 0.939 1.00 55.34 90 SER A C 1
ATOM 725 O O . SER A 1 90 ? 21.928 19.122 0.228 1.00 55.34 90 SER A O 1
ATOM 727 N N . THR A 1 91 ? 22.147 20.261 2.165 1.00 53.81 91 THR A N 1
ATOM 728 C CA . THR A 1 91 ? 23.047 19.312 2.839 1.00 53.81 91 THR A CA 1
ATOM 729 C C . THR A 1 91 ? 22.658 19.189 4.313 1.00 53.81 91 THR A C 1
ATOM 731 O O . THR A 1 91 ? 23.136 19.940 5.160 1.00 53.81 91 THR A O 1
ATOM 734 N N . GLY A 1 92 ? 21.761 18.259 4.631 1.00 47.00 92 GLY A N 1
ATOM 735 C CA . GLY A 1 92 ? 21.453 17.857 6.002 1.00 47.00 92 GLY A CA 1
ATOM 736 C C . GLY A 1 92 ? 22.209 16.583 6.412 1.00 47.00 92 GLY A C 1
ATOM 737 O O . GLY A 1 92 ? 22.702 15.848 5.557 1.00 47.00 92 GLY A O 1
ATOM 738 N N . PRO A 1 93 ? 22.277 16.265 7.718 1.00 38.91 93 PRO A N 1
ATOM 739 C CA . PRO A 1 93 ? 22.892 15.027 8.212 1.00 38.91 93 PRO A CA 1
ATOM 740 C C . PRO A 1 93 ? 22.046 13.765 7.949 1.00 38.91 93 PRO A C 1
ATOM 742 O O . PRO A 1 93 ? 22.514 12.658 8.204 1.00 38.91 93 PRO A O 1
ATOM 745 N N . ILE A 1 94 ? 20.800 13.932 7.487 1.00 37.00 94 ILE A N 1
ATOM 746 C CA . ILE A 1 94 ? 19.824 12.857 7.222 1.00 37.00 94 ILE A CA 1
ATOM 747 C C . ILE A 1 94 ? 19.270 12.959 5.789 1.00 37.00 94 ILE A C 1
ATOM 749 O O . ILE A 1 94 ? 19.090 11.938 5.135 1.00 37.00 94 ILE A O 1
ATOM 753 N N . VAL A 1 95 ? 19.051 14.184 5.296 1.00 42.28 95 VAL A N 1
ATOM 754 C CA . VAL A 1 95 ? 18.436 14.494 3.994 1.00 42.28 95 VAL A CA 1
ATOM 755 C C . VAL A 1 95 ? 19.393 15.347 3.162 1.00 42.28 95 VAL A C 1
ATOM 757 O O . VAL A 1 95 ? 19.993 16.285 3.687 1.00 42.28 95 VAL A O 1
ATOM 760 N N . GLY A 1 96 ? 19.508 15.078 1.863 1.00 43.56 96 GLY A N 1
ATOM 761 C CA . GLY A 1 96 ? 20.190 15.954 0.911 1.00 43.56 96 GLY A CA 1
ATOM 762 C C . GLY A 1 96 ? 19.425 16.001 -0.405 1.00 43.56 96 GLY A C 1
ATOM 763 O O . GLY A 1 96 ? 19.010 14.955 -0.897 1.00 43.56 96 GLY A O 1
ATOM 764 N N . CYS A 1 97 ? 19.234 17.205 -0.946 1.00 47.62 97 CYS A N 1
ATOM 765 C CA . CYS A 1 97 ? 18.437 17.450 -2.147 1.00 47.62 97 CYS A CA 1
ATOM 766 C C . CYS A 1 97 ? 19.307 17.908 -3.325 1.00 47.62 97 CYS A C 1
ATOM 768 O O . CYS A 1 97 ? 20.268 18.668 -3.148 1.00 47.62 97 CYS A O 1
ATOM 770 N N . TYR A 1 98 ? 18.966 17.447 -4.531 1.00 51.62 98 TYR A N 1
ATOM 771 C CA . TYR A 1 98 ? 19.685 17.736 -5.769 1.00 51.62 98 TYR A CA 1
ATOM 772 C C . TYR A 1 98 ? 18.741 18.040 -6.942 1.00 51.62 98 TYR A C 1
ATOM 774 O O . TYR A 1 98 ? 17.633 17.518 -7.039 1.00 51.62 98 TYR A O 1
ATOM 782 N N . LYS A 1 99 ? 19.201 18.895 -7.855 1.00 53.62 99 LYS A N 1
ATOM 783 C CA . LYS A 1 99 ? 18.477 19.352 -9.041 1.00 53.62 99 LYS A CA 1
ATOM 784 C C . LYS A 1 99 ? 19.170 18.860 -10.307 1.00 53.62 99 LYS A C 1
ATOM 786 O O . LYS A 1 99 ? 20.229 19.376 -10.659 1.00 53.62 99 LYS A O 1
ATOM 791 N N . CYS A 1 100 ? 18.537 17.926 -11.010 1.00 50.56 100 CYS A N 1
ATOM 792 C CA . CYS A 1 100 ? 18.781 17.677 -12.428 1.00 50.56 100 CYS A CA 1
ATOM 793 C C . CYS A 1 100 ? 17.697 18.421 -13.238 1.00 50.56 100 CYS A C 1
ATOM 795 O O . CYS A 1 100 ? 16.527 18.407 -12.854 1.00 50.56 100 CYS A O 1
ATOM 797 N N . PRO A 1 101 ? 18.040 19.146 -14.314 1.00 51.44 101 PRO A N 1
ATOM 798 C CA . PRO A 1 101 ? 17.059 19.550 -15.319 1.00 51.44 101 PRO A CA 1
ATOM 799 C C . PRO A 1 101 ? 16.892 18.432 -16.368 1.00 51.44 101 PRO A C 1
ATOM 801 O O . PRO A 1 101 ? 17.906 17.995 -16.908 1.00 51.44 101 PRO A O 1
ATOM 804 N N . PRO A 1 102 ? 15.663 17.987 -16.703 1.00 42.31 102 PRO A N 1
ATOM 805 C CA . PRO A 1 102 ? 14.376 18.524 -16.252 1.00 42.31 102 PRO A CA 1
ATOM 806 C C . PRO A 1 102 ? 13.833 17.917 -14.942 1.00 42.31 102 PRO A C 1
ATOM 808 O O . PRO A 1 102 ? 12.950 18.530 -14.351 1.00 42.31 102 PRO A O 1
ATOM 811 N N . VAL A 1 103 ? 14.324 16.754 -14.489 1.00 48.09 103 VAL A N 1
ATOM 812 C CA . VAL A 1 103 ? 13.697 15.964 -13.404 1.00 48.09 103 VAL A CA 1
ATOM 813 C C . VAL A 1 103 ? 14.301 16.249 -12.022 1.00 48.09 103 VAL A C 1
ATOM 815 O O . VAL A 1 103 ? 15.476 15.979 -11.772 1.00 48.09 103 VAL A O 1
ATOM 818 N N . LEU A 1 104 ? 13.489 16.774 -11.100 1.00 46.44 104 LEU A N 1
ATOM 819 C CA . LEU A 1 104 ? 13.990 17.483 -9.915 1.00 46.44 104 LEU A CA 1
ATOM 820 C C . LEU A 1 104 ? 13.601 16.849 -8.559 1.00 46.44 104 LEU A C 1
ATOM 822 O O . LEU A 1 104 ? 12.413 16.716 -8.273 1.00 46.44 104 LEU A O 1
ATOM 826 N N . ALA A 1 105 ? 14.631 16.657 -7.718 1.00 44.44 105 ALA A N 1
ATOM 827 C CA . ALA A 1 105 ? 14.650 16.479 -6.257 1.00 44.44 105 ALA A CA 1
ATOM 828 C C . ALA A 1 105 ? 14.265 15.122 -5.634 1.00 44.44 105 ALA A C 1
ATOM 830 O O . ALA A 1 105 ? 13.107 14.737 -5.517 1.00 44.44 105 ALA A O 1
ATOM 831 N N . THR A 1 106 ? 15.272 14.492 -5.020 1.00 43.06 106 THR A N 1
ATOM 832 C CA . THR A 1 106 ? 15.083 13.530 -3.927 1.00 43.06 106 THR A CA 1
ATOM 833 C C . THR A 1 106 ? 15.311 14.195 -2.580 1.00 43.06 106 THR A C 1
ATOM 835 O O . THR A 1 106 ? 16.282 14.933 -2.421 1.00 43.06 106 THR A O 1
ATOM 838 N N . GLU A 1 107 ? 14.532 13.828 -1.574 1.00 41.38 107 GLU A N 1
ATOM 839 C CA . GLU A 1 107 ? 14.858 14.031 -0.166 1.00 41.38 107 GLU A CA 1
ATOM 840 C C . GLU A 1 107 ? 14.965 12.658 0.497 1.00 41.38 107 GLU A C 1
ATOM 842 O O . GLU A 1 107 ? 13.965 12.112 0.949 1.00 41.38 107 GLU A O 1
ATOM 847 N N . ALA A 1 108 ? 16.165 12.061 0.510 1.00 43.41 108 ALA A N 1
ATOM 848 C CA . ALA A 1 108 ? 16.362 10.689 0.990 1.00 43.41 108 ALA A CA 1
ATOM 849 C C . ALA A 1 108 ? 15.691 10.459 2.369 1.00 43.41 108 ALA A C 1
ATOM 851 O O . ALA A 1 108 ? 16.034 11.165 3.322 1.00 43.41 108 ALA A O 1
ATOM 852 N N . PRO A 1 109 ? 14.760 9.488 2.510 1.00 48.53 109 PRO A N 1
ATOM 853 C CA . PRO A 1 109 ? 14.526 8.327 1.638 1.00 48.53 109 PRO A CA 1
ATOM 854 C C . PRO A 1 109 ? 13.453 8.483 0.534 1.00 48.53 109 PRO A C 1
ATOM 856 O O . PRO A 1 109 ? 13.189 7.506 -0.158 1.00 48.53 109 PRO A O 1
ATOM 859 N N . SER A 1 110 ? 12.818 9.646 0.374 1.00 52.28 110 SER A N 1
ATOM 860 C CA . SER A 1 110 ? 11.742 9.896 -0.602 1.00 52.28 110 SER A CA 1
ATOM 861 C C . SER A 1 110 ? 12.240 10.605 -1.871 1.00 52.28 110 SER A C 1
ATOM 863 O O . SER A 1 110 ? 12.630 11.773 -1.821 1.00 52.28 110 SER A O 1
ATOM 865 N N . SER A 1 111 ? 12.183 9.931 -3.022 1.00 54.56 111 SER A N 1
ATOM 866 C CA . SER A 1 111 ? 12.494 10.521 -4.336 1.00 54.56 111 SER A CA 1
ATOM 867 C C . SER A 1 111 ? 11.226 11.057 -5.010 1.00 54.56 111 SER A C 1
ATOM 869 O O . SER A 1 111 ? 10.268 10.300 -5.172 1.00 54.56 111 SER A O 1
ATOM 871 N N . TYR A 1 112 ? 11.214 12.330 -5.425 1.00 52.41 112 TYR A N 1
ATOM 872 C CA . TYR A 1 112 ? 10.134 12.918 -6.227 1.00 52.41 112 TYR A CA 1
ATOM 873 C C . TYR A 1 112 ? 10.639 13.428 -7.585 1.00 52.41 112 TYR A C 1
ATOM 875 O O . TYR A 1 112 ? 11.836 13.458 -7.864 1.00 52.41 112 TYR A 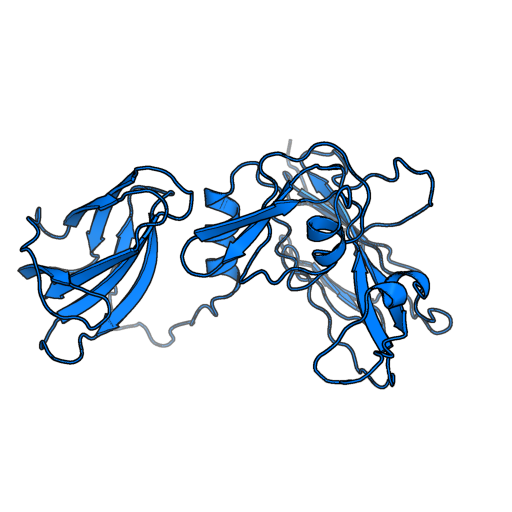O 1
ATOM 883 N N . ALA A 1 113 ? 9.702 13.732 -8.485 1.00 55.47 113 ALA A N 1
ATOM 884 C CA . ALA A 1 113 ? 9.995 14.082 -9.869 1.00 55.47 113 ALA A CA 1
ATOM 885 C C . ALA A 1 113 ? 9.014 15.151 -10.365 1.00 55.47 113 ALA A C 1
ATOM 887 O O . ALA A 1 113 ? 7.875 14.851 -10.715 1.00 55.47 113 ALA A O 1
ATOM 888 N N . ILE A 1 114 ? 9.463 16.406 -10.407 1.00 55.78 114 ILE A N 1
ATOM 889 C CA . ILE A 1 114 ? 8.744 17.486 -11.099 1.00 55.78 114 ILE A CA 1
ATOM 890 C C . ILE A 1 114 ? 9.171 17.468 -12.569 1.00 55.78 114 ILE A C 1
ATOM 892 O O . ILE A 1 114 ? 10.370 17.500 -12.843 1.00 55.78 114 ILE A O 1
ATOM 896 N N . ILE A 1 115 ? 8.211 17.407 -13.499 1.00 66.19 115 ILE A N 1
ATOM 897 C CA . ILE A 1 115 ? 8.457 17.318 -14.948 1.00 66.19 115 ILE A CA 1
ATOM 898 C C . ILE A 1 115 ? 7.457 18.212 -15.698 1.00 66.19 115 ILE A C 1
ATOM 900 O O . ILE A 1 115 ? 6.247 18.081 -15.530 1.00 66.19 115 ILE A O 1
ATOM 904 N N . ASP A 1 116 ? 7.968 19.112 -16.539 1.00 66.50 116 ASP A N 1
ATOM 905 C CA . ASP A 1 116 ? 7.187 19.960 -17.454 1.00 66.50 116 ASP A CA 1
ATOM 906 C C . ASP A 1 116 ? 6.857 19.164 -18.730 1.00 66.50 116 ASP A C 1
ATOM 908 O O . ASP A 1 116 ? 7.555 19.251 -19.741 1.00 66.50 116 ASP A O 1
ATOM 912 N N . TRP A 1 117 ? 5.853 18.287 -18.634 1.00 75.38 117 TRP A N 1
ATOM 913 C CA . TRP A 1 117 ? 5.532 17.315 -19.680 1.00 75.38 117 TRP A CA 1
ATOM 914 C C . TRP A 1 117 ? 4.788 17.953 -20.860 1.00 75.38 117 TRP A C 1
ATOM 916 O O . TRP A 1 117 ? 3.668 18.444 -20.715 1.00 75.38 117 TRP A O 1
ATOM 926 N N . LYS A 1 118 ? 5.423 17.923 -22.036 1.00 78.50 118 LYS A N 1
ATOM 927 C CA . LYS A 1 118 ? 4.925 18.492 -23.306 1.00 78.50 118 LYS A CA 1
ATOM 928 C C . LYS A 1 118 ? 4.967 17.498 -24.470 1.00 78.50 118 LYS A C 1
ATOM 930 O O . LYS A 1 118 ? 4.755 17.882 -25.616 1.00 78.50 118 LYS A O 1
ATOM 935 N N . GLU A 1 119 ? 5.253 16.237 -24.164 1.00 79.25 119 GLU A N 1
ATOM 936 C CA . GLU A 1 119 ? 5.324 15.151 -25.134 1.00 79.25 119 GLU A CA 1
ATOM 937 C C . GLU A 1 119 ? 3.928 14.589 -25.437 1.00 79.25 119 GLU A C 1
ATOM 939 O O . GLU A 1 119 ? 3.107 14.404 -24.536 1.00 79.25 119 GLU A O 1
ATOM 944 N N . ASP A 1 120 ? 3.686 14.288 -26.710 1.00 85.06 120 ASP A N 1
ATOM 945 C CA . ASP A 1 120 ? 2.399 13.856 -27.263 1.00 85.06 120 ASP A CA 1
ATOM 946 C C . ASP A 1 120 ? 2.449 12.368 -27.656 1.00 85.06 120 ASP A C 1
ATOM 948 O O . ASP A 1 120 ? 3.413 11.942 -28.298 1.00 85.06 120 ASP A O 1
ATOM 952 N N . HIS A 1 121 ? 1.453 11.563 -27.262 1.00 90.44 121 HIS A N 1
ATOM 953 C CA . HIS A 1 121 ? 1.444 10.095 -27.433 1.00 90.44 121 HIS A CA 1
ATOM 954 C C . HIS A 1 121 ? 2.741 9.419 -26.922 1.00 90.44 121 HIS A C 1
ATOM 956 O O . HIS A 1 121 ? 3.389 8.632 -27.629 1.00 90.44 121 HIS A O 1
ATOM 962 N N . LYS A 1 122 ? 3.205 9.803 -25.724 1.00 86.56 122 LYS A N 1
ATOM 963 C CA . LYS A 1 122 ? 4.411 9.268 -25.065 1.00 86.56 122 LYS A CA 1
ATOM 964 C C . LYS A 1 122 ? 4.120 8.889 -23.622 1.00 86.56 122 LYS A C 1
ATOM 966 O O . LYS A 1 122 ? 3.375 9.581 -22.933 1.00 86.56 122 LYS A O 1
ATOM 971 N N . LEU A 1 123 ? 4.817 7.864 -23.142 1.00 85.12 123 LEU A N 1
ATOM 972 C CA . LEU A 1 123 ? 4.681 7.352 -21.785 1.00 85.12 123 LEU A CA 1
ATOM 973 C C . LEU A 1 123 ? 6.048 7.226 -21.109 1.00 85.12 123 LEU A C 1
ATOM 975 O O . LEU A 1 123 ? 6.914 6.465 -21.545 1.00 85.12 123 LEU A O 1
ATOM 979 N N . LEU A 1 124 ? 6.243 7.995 -20.037 1.00 81.50 124 LEU A N 1
ATOM 980 C CA . LEU A 1 124 ? 7.451 7.964 -19.218 1.00 81.50 124 LEU A CA 1
ATOM 981 C C . LEU A 1 124 ? 7.375 6.834 -18.184 1.00 81.50 124 LEU A C 1
ATOM 983 O O . LEU A 1 124 ? 6.378 6.681 -17.480 1.00 81.50 124 LEU A O 1
ATOM 987 N N . LYS A 1 125 ? 8.464 6.081 -18.034 1.00 79.75 125 LYS A N 1
ATOM 988 C CA . LYS A 1 125 ? 8.679 5.147 -16.920 1.00 79.75 125 LYS A CA 1
ATOM 989 C C . LYS A 1 125 ? 9.994 5.474 -16.225 1.00 79.75 125 LYS A C 1
ATOM 991 O O . LYS A 1 125 ? 10.882 6.069 -16.829 1.00 79.75 125 LYS A O 1
ATOM 996 N N . VAL A 1 126 ? 10.144 5.008 -14.989 1.00 74.25 126 VAL A N 1
ATOM 997 C CA . VAL A 1 126 ? 11.451 4.854 -14.339 1.00 74.25 126 VAL A CA 1
ATOM 998 C C . VAL A 1 126 ? 11.674 3.374 -14.016 1.00 74.25 126 VAL A C 1
ATOM 1000 O O . VAL A 1 126 ? 10.766 2.695 -13.542 1.00 74.25 126 VAL A O 1
ATOM 1003 N N . GLU A 1 127 ? 12.852 2.839 -14.323 1.00 75.38 127 GLU A N 1
ATOM 1004 C CA . GLU A 1 127 ? 13.156 1.415 -14.160 1.00 75.38 127 GLU A CA 1
ATOM 1005 C C . GLU A 1 127 ? 14.106 1.148 -12.988 1.00 75.38 127 GLU A C 1
ATOM 1007 O O . GLU A 1 127 ? 15.140 1.797 -12.814 1.00 75.38 127 GLU A O 1
ATOM 1012 N N . PHE A 1 128 ? 13.772 0.120 -12.207 1.00 74.94 128 PHE A N 1
ATOM 1013 C CA . PHE A 1 128 ? 14.579 -0.372 -11.094 1.00 74.94 128 PHE A CA 1
ATOM 1014 C C . PHE A 1 128 ? 14.951 -1.844 -11.357 1.00 74.94 128 PHE A C 1
ATOM 1016 O O . PHE A 1 128 ? 14.191 -2.741 -10.984 1.00 74.94 128 PHE A O 1
ATOM 1023 N N . PRO A 1 129 ? 16.099 -2.116 -12.015 1.00 71.81 129 PRO A N 1
ATOM 1024 C CA . PRO A 1 129 ? 16.631 -3.458 -12.246 1.00 71.81 129 PRO A CA 1
ATOM 1025 C C . PRO A 1 129 ? 17.194 -4.017 -10.932 1.00 71.81 129 PRO A C 1
ATOM 1027 O O . PRO A 1 129 ? 18.396 -3.992 -10.662 1.00 71.81 129 PRO A O 1
ATOM 1030 N N . MET A 1 130 ? 16.287 -4.447 -10.060 1.00 69.19 130 MET A N 1
ATOM 1031 C CA . MET A 1 130 ? 16.603 -4.946 -8.726 1.00 69.19 130 MET A CA 1
ATOM 1032 C C . MET A 1 130 ? 17.282 -6.321 -8.787 1.00 69.19 130 MET A C 1
ATOM 1034 O O . MET A 1 130 ? 16.940 -7.158 -9.621 1.00 69.19 130 MET A O 1
ATOM 1038 N N . ASP A 1 131 ? 18.176 -6.591 -7.835 1.00 70.38 131 ASP A N 1
ATOM 1039 C CA . ASP A 1 131 ? 18.798 -7.902 -7.596 1.00 70.38 131 ASP A CA 1
ATOM 1040 C C . ASP A 1 131 ? 17.770 -8.879 -6.980 1.00 70.38 131 ASP A C 1
ATOM 1042 O O . ASP A 1 131 ? 17.806 -9.150 -5.778 1.00 70.38 131 ASP A O 1
ATOM 1046 N N . VAL A 1 132 ? 16.736 -9.215 -7.772 1.00 69.12 132 VAL A N 1
ATOM 1047 C CA . VAL A 1 132 ? 15.521 -10.022 -7.493 1.00 69.12 132 VAL A CA 1
ATOM 1048 C C . VAL A 1 132 ? 14.539 -9.969 -8.719 1.00 69.12 132 VAL A C 1
ATOM 1050 O O . VAL A 1 132 ? 13.470 -9.374 -8.650 1.00 69.12 132 VAL A O 1
ATOM 1053 N N . LEU A 1 133 ? 14.839 -10.450 -9.931 1.00 71.19 133 LEU A N 1
ATOM 1054 C CA . LEU A 1 133 ? 14.567 -11.847 -10.333 1.00 71.19 133 LEU A CA 1
ATOM 1055 C C . LEU A 1 133 ? 13.277 -12.435 -9.670 1.00 71.19 133 LEU A C 1
ATOM 1057 O O . LEU A 1 133 ? 13.403 -12.739 -8.498 1.00 71.19 133 LEU A O 1
ATOM 1061 N N . ASN A 1 134 ? 12.103 -12.706 -10.307 1.00 68.38 134 ASN A N 1
ATOM 1062 C CA . ASN A 1 134 ? 11.078 -13.649 -9.724 1.00 68.38 134 ASN A CA 1
ATOM 1063 C C . ASN A 1 134 ? 9.989 -14.294 -10.595 1.00 68.38 134 ASN A C 1
ATOM 1065 O O . ASN A 1 134 ? 9.632 -13.806 -11.655 1.00 68.38 134 ASN A O 1
ATOM 1069 N N . ARG A 1 135 ? 9.329 -15.306 -10.012 1.00 76.44 135 ARG A N 1
ATOM 1070 C CA . ARG A 1 135 ? 7.997 -15.826 -10.338 1.00 76.44 135 ARG A CA 1
ATOM 1071 C C . ARG A 1 135 ? 6.784 -15.005 -9.858 1.00 76.44 135 ARG A C 1
ATOM 1073 O O . ARG A 1 135 ? 5.806 -15.016 -10.597 1.00 76.44 135 ARG A O 1
ATOM 1080 N N . GLU A 1 136 ? 6.791 -14.335 -8.693 1.00 75.62 136 GLU A N 1
ATOM 1081 C CA . GLU A 1 136 ? 5.663 -13.517 -8.167 1.00 75.62 136 GLU A CA 1
ATOM 1082 C C . GLU A 1 136 ? 6.083 -12.146 -7.571 1.00 75.62 136 GLU A C 1
ATOM 1084 O O . GLU A 1 136 ? 6.988 -12.061 -6.746 1.00 75.62 136 GLU A O 1
ATOM 1089 N N . ALA A 1 137 ? 5.351 -11.069 -7.856 1.00 74.88 137 ALA A N 1
ATOM 1090 C CA . ALA A 1 137 ? 5.439 -9.801 -7.121 1.00 74.88 137 ALA A CA 1
ATOM 1091 C C . ALA A 1 137 ? 4.158 -9.537 -6.308 1.00 74.88 137 ALA A C 1
ATOM 1093 O O . ALA A 1 137 ? 3.057 -9.912 -6.724 1.00 74.88 137 ALA A O 1
ATOM 1094 N N . THR A 1 138 ? 4.308 -8.900 -5.144 1.00 73.69 138 THR A N 1
ATOM 1095 C CA . THR A 1 138 ? 3.220 -8.628 -4.191 1.00 73.69 138 THR A CA 1
ATOM 1096 C C . THR A 1 138 ? 2.843 -7.151 -4.229 1.00 73.69 138 THR A C 1
ATOM 1098 O O . THR A 1 138 ? 3.652 -6.305 -3.850 1.00 73.69 138 THR A O 1
ATOM 1101 N N . TYR A 1 139 ? 1.615 -6.859 -4.651 1.00 73.81 139 TYR A N 1
ATOM 1102 C CA . TYR A 1 139 ? 1.069 -5.511 -4.819 1.00 73.81 139 TYR A CA 1
ATOM 1103 C C . TYR A 1 139 ? 0.075 -5.196 -3.706 1.00 73.81 139 TYR A C 1
ATOM 1105 O O . TYR A 1 139 ? -0.825 -5.995 -3.446 1.00 73.81 139 TYR A O 1
ATOM 1113 N N . ASP A 1 140 ? 0.234 -4.041 -3.068 1.00 70.69 140 ASP A N 1
ATOM 1114 C CA . ASP A 1 140 ? -0.699 -3.508 -2.074 1.00 70.69 140 ASP A CA 1
ATOM 1115 C C . ASP A 1 140 ? -2.054 -3.188 -2.731 1.00 70.69 140 ASP A C 1
ATOM 1117 O O . ASP A 1 140 ? -2.095 -2.625 -3.827 1.00 70.69 140 ASP A O 1
ATOM 1121 N N . ILE A 1 141 ? -3.158 -3.562 -2.085 1.00 79.06 141 ILE A N 1
ATOM 1122 C CA . ILE A 1 141 ? -4.535 -3.260 -2.506 1.00 79.06 141 ILE A CA 1
ATOM 1123 C C . ILE A 1 141 ? -5.363 -2.849 -1.282 1.00 79.06 141 ILE A C 1
ATOM 1125 O O . ILE A 1 141 ? -4.896 -2.929 -0.146 1.00 79.06 141 ILE A O 1
ATOM 1129 N N . GLN A 1 142 ? -6.614 -2.439 -1.488 1.00 81.19 142 GLN A N 1
ATOM 1130 C CA . GLN A 1 142 ? -7.518 -2.123 -0.382 1.00 81.19 142 GLN A CA 1
ATOM 1131 C C . GLN A 1 142 ? -7.638 -3.329 0.568 1.00 81.19 142 GLN A C 1
ATOM 1133 O O . GLN A 1 142 ? -8.036 -4.418 0.154 1.00 81.19 142 GLN A O 1
ATOM 1138 N N . TYR A 1 143 ? -7.296 -3.115 1.841 1.00 82.81 143 TYR A N 1
ATOM 1139 C CA . TYR A 1 143 ? -7.347 -4.107 2.923 1.00 82.81 143 TYR A CA 1
ATOM 1140 C C . TYR A 1 143 ? -6.458 -5.361 2.765 1.00 82.81 143 TYR A C 1
ATOM 1142 O O . TYR A 1 143 ? -6.713 -6.377 3.412 1.00 82.81 143 TYR A O 1
ATOM 1150 N N . GLY A 1 144 ? -5.394 -5.322 1.954 1.00 79.44 144 GLY A N 1
ATOM 1151 C CA . GLY A 1 144 ? -4.474 -6.459 1.840 1.00 79.44 144 GLY A CA 1
ATOM 1152 C C . GLY A 1 144 ? -3.483 -6.358 0.686 1.00 79.44 144 GLY A C 1
ATOM 1153 O O . GLY A 1 144 ? -3.077 -5.272 0.283 1.00 79.44 144 GLY A O 1
ATOM 1154 N N . TYR A 1 145 ? -3.096 -7.506 0.128 1.00 79.81 145 TYR A N 1
ATOM 1155 C CA . TYR A 1 145 ? -2.238 -7.564 -1.054 1.00 79.81 145 TYR A CA 1
ATOM 1156 C C . TYR A 1 145 ? -2.725 -8.595 -2.074 1.00 79.81 145 TYR A C 1
ATOM 1158 O O . TYR A 1 145 ? -3.330 -9.610 -1.727 1.00 79.81 145 TYR A O 1
ATOM 1166 N N . VAL A 1 146 ? -2.380 -8.380 -3.345 1.00 81.56 146 VAL A N 1
ATOM 1167 C CA . VAL A 1 146 ? -2.514 -9.375 -4.414 1.00 81.56 146 VAL A CA 1
ATOM 1168 C C . VAL A 1 146 ? -1.139 -9.787 -4.928 1.00 81.56 146 VAL A C 1
ATOM 1170 O O . VAL A 1 146 ? -0.268 -8.957 -5.185 1.00 81.56 146 VAL A O 1
ATOM 1173 N N . LYS A 1 147 ? -0.938 -11.090 -5.117 1.00 81.94 147 LYS A N 1
ATOM 1174 C CA . LYS A 1 147 ? 0.233 -11.602 -5.828 1.00 81.94 147 LYS A CA 1
ATOM 1175 C C . LYS A 1 147 ? -0.046 -11.665 -7.323 1.00 81.94 147 LYS A C 1
ATOM 1177 O O . LYS A 1 147 ? -1.074 -12.205 -7.734 1.00 81.94 147 LYS A O 1
ATOM 1182 N N . ARG A 1 148 ? 0.870 -11.157 -8.145 1.00 81.94 148 ARG A N 1
ATOM 1183 C CA . ARG A 1 148 ? 0.833 -11.295 -9.609 1.00 81.94 148 ARG A CA 1
ATOM 1184 C C . ARG A 1 148 ? 2.138 -11.914 -10.099 1.00 81.94 148 ARG A C 1
ATOM 1186 O O . ARG A 1 148 ? 3.190 -11.536 -9.584 1.00 81.94 148 ARG A O 1
ATOM 1193 N N . PRO A 1 149 ? 2.115 -12.811 -11.095 1.00 82.44 149 PRO A N 1
ATOM 1194 C CA . PRO A 1 149 ? 3.346 -13.344 -11.645 1.00 82.44 149 PRO A CA 1
ATOM 1195 C C . PRO A 1 149 ? 4.224 -12.255 -12.271 1.00 82.44 149 PRO A C 1
ATOM 1197 O O . PRO A 1 149 ? 3.753 -11.176 -12.648 1.00 82.44 149 PRO A O 1
ATOM 1200 N N . THR A 1 150 ? 5.515 -12.549 -12.333 1.00 78.94 150 THR A N 1
ATOM 1201 C CA . THR A 1 150 ? 6.578 -11.735 -12.954 1.00 78.94 150 THR A CA 1
ATOM 1202 C C . THR A 1 150 ? 7.204 -12.434 -14.171 1.00 78.94 150 THR A C 1
ATOM 1204 O O . THR A 1 150 ? 8.086 -11.869 -14.802 1.00 78.94 150 THR A O 1
ATOM 1207 N N . HIS A 1 151 ? 6.719 -13.631 -14.529 1.00 79.69 151 HIS A N 1
ATOM 1208 C CA . HIS A 1 151 ? 6.966 -14.302 -15.813 1.00 79.69 151 HIS A CA 1
ATOM 1209 C C . HIS A 1 151 ? 5.729 -14.200 -16.720 1.00 79.69 151 HIS A C 1
ATOM 1211 O O . HIS A 1 151 ? 4.621 -13.979 -16.234 1.00 79.69 151 HIS A O 1
ATOM 1217 N N . ILE A 1 152 ? 5.916 -14.392 -18.028 1.00 84.50 152 ILE A N 1
ATOM 1218 C CA . ILE A 1 152 ? 4.866 -14.311 -19.063 1.00 84.50 152 ILE A CA 1
ATOM 1219 C C . ILE A 1 152 ? 4.503 -15.693 -19.640 1.00 84.50 152 ILE A C 1
ATOM 1221 O O . ILE A 1 152 ? 4.134 -15.825 -20.802 1.00 84.50 152 ILE A O 1
ATOM 1225 N N . ASN A 1 153 ? 4.615 -16.751 -18.827 1.00 85.81 153 ASN A N 1
ATOM 1226 C CA . ASN A 1 153 ? 4.543 -18.151 -19.279 1.00 85.81 153 ASN A CA 1
ATOM 1227 C C . ASN A 1 153 ? 3.161 -18.605 -19.791 1.00 85.81 153 ASN A C 1
ATOM 1229 O O . ASN A 1 153 ? 3.044 -19.701 -20.340 1.00 85.81 153 ASN A O 1
ATOM 1233 N N . THR A 1 154 ? 2.108 -17.815 -19.581 1.00 90.50 154 THR A N 1
ATOM 1234 C CA . THR A 1 154 ? 0.755 -18.087 -20.085 1.00 90.50 154 THR A CA 1
ATOM 1235 C C . THR A 1 154 ? 0.141 -16.813 -20.660 1.00 90.50 154 THR A C 1
ATOM 1237 O O . THR A 1 154 ? 0.522 -15.713 -20.264 1.00 90.50 154 THR A O 1
ATOM 1240 N N . SER A 1 155 ? -0.860 -16.932 -21.537 1.00 90.06 155 SER A N 1
ATOM 1241 C CA . SER A 1 155 ? -1.610 -15.774 -22.057 1.00 90.06 155 SER A CA 1
ATOM 1242 C C . SER A 1 155 ? -2.242 -14.933 -20.942 1.00 90.06 155 SER A C 1
ATOM 1244 O O . SER A 1 155 ? -2.249 -13.706 -21.013 1.00 90.06 155 SER A O 1
ATOM 1246 N N . TRP A 1 156 ? -2.697 -15.582 -19.864 1.00 88.50 156 TRP A N 1
ATOM 1247 C CA . TRP A 1 156 ? -3.171 -14.899 -18.664 1.00 88.50 156 TRP A CA 1
ATOM 1248 C C . TRP A 1 156 ? -2.093 -14.033 -18.020 1.00 88.50 156 TRP A C 1
ATOM 1250 O O . TRP A 1 156 ? -2.440 -13.039 -17.392 1.00 88.50 156 TRP A O 1
ATOM 1260 N N . ASP A 1 157 ? -0.819 -14.418 -18.097 1.00 85.19 157 ASP A N 1
ATOM 1261 C CA . ASP A 1 157 ? 0.308 -13.733 -17.454 1.00 85.19 157 ASP A CA 1
ATOM 1262 C C . ASP A 1 157 ? 0.950 -12.685 -18.366 1.00 85.19 157 ASP A C 1
ATOM 1264 O O . ASP A 1 157 ? 1.299 -11.612 -17.880 1.00 85.19 157 ASP A O 1
ATOM 1268 N N . MET A 1 158 ? 0.986 -12.932 -19.683 1.00 78.94 158 MET A N 1
ATOM 1269 C CA . MET A 1 158 ? 1.252 -11.904 -20.697 1.00 78.94 158 MET A CA 1
ATOM 1270 C C . MET A 1 158 ? 0.333 -10.694 -20.492 1.00 78.94 158 MET A C 1
ATOM 1272 O O . MET A 1 158 ? 0.817 -9.574 -20.394 1.00 78.94 158 MET A O 1
ATOM 1276 N N . ALA A 1 159 ? -0.970 -10.922 -20.286 1.00 84.69 159 ALA A N 1
ATOM 1277 C CA . ALA A 1 159 ? -1.962 -9.880 -20.000 1.00 84.69 159 ALA A CA 1
ATOM 1278 C C . ALA A 1 159 ? -1.770 -9.134 -18.652 1.00 84.69 159 ALA A C 1
ATOM 1280 O O . ALA A 1 159 ? -2.614 -8.324 -18.276 1.00 84.69 159 ALA A O 1
ATOM 1281 N N . LYS A 1 160 ? -0.688 -9.401 -17.903 1.00 82.44 160 LYS A N 1
ATOM 1282 C CA . LYS A 1 160 ? -0.304 -8.710 -16.657 1.00 82.44 160 LYS A CA 1
ATOM 1283 C C . LYS A 1 160 ? 1.034 -7.963 -16.799 1.00 82.44 160 LYS A C 1
ATOM 1285 O O . LYS A 1 160 ? 1.781 -7.857 -15.819 1.00 82.44 160 LYS A O 1
ATOM 1290 N N . TYR A 1 161 ? 1.360 -7.465 -17.997 1.00 79.69 161 TYR A N 1
ATOM 1291 C CA . TYR A 1 161 ? 2.505 -6.561 -18.195 1.00 79.69 161 TYR A CA 1
ATOM 1292 C C . TYR A 1 161 ? 2.405 -5.344 -17.261 1.00 79.69 161 TYR A C 1
ATOM 1294 O O . TYR A 1 161 ? 3.391 -4.968 -16.624 1.00 79.69 161 TYR A O 1
ATOM 1302 N N . GLU A 1 162 ? 1.191 -4.820 -17.071 1.00 81.38 162 GLU A N 1
ATOM 1303 C CA . GLU A 1 162 ? 0.878 -3.762 -16.111 1.00 81.38 162 GLU A CA 1
ATOM 1304 C C . GLU A 1 162 ? -0.130 -4.206 -15.047 1.00 81.38 162 GLU A C 1
ATOM 1306 O O . GLU A 1 162 ? -0.968 -5.085 -15.254 1.00 81.38 162 GLU A O 1
ATOM 1311 N N . VAL A 1 163 ? 0.031 -3.647 -13.845 1.00 80.12 163 VAL A N 1
ATOM 1312 C CA . VAL A 1 163 ? -0.671 -4.047 -12.622 1.00 80.12 163 VAL A CA 1
ATOM 1313 C C . VAL A 1 163 ? -0.880 -2.806 -11.759 1.00 80.12 163 VAL A C 1
ATOM 1315 O O . VAL A 1 163 ? 0.084 -2.121 -11.426 1.00 80.12 163 VAL A O 1
ATOM 1318 N N . CYS A 1 164 ? -2.123 -2.547 -11.355 1.00 77.94 164 CYS A N 1
ATOM 1319 C CA . CYS A 1 164 ? -2.429 -1.543 -10.338 1.00 77.94 164 CYS A CA 1
ATOM 1320 C C . CYS A 1 164 ? -1.957 -2.017 -8.949 1.00 77.94 164 CYS A C 1
ATOM 1322 O O . CYS A 1 164 ? -2.255 -3.144 -8.545 1.00 77.94 164 CYS A O 1
ATOM 1324 N N . GLY A 1 165 ? -1.256 -1.144 -8.227 1.00 70.56 165 GLY A N 1
ATOM 1325 C CA . GLY A 1 165 ? -0.996 -1.245 -6.790 1.00 70.56 165 GLY A CA 1
ATOM 1326 C C . GLY A 1 165 ? -1.407 0.064 -6.115 1.00 70.56 165 GLY A C 1
ATOM 1327 O O . GLY A 1 165 ? -1.376 1.109 -6.759 1.00 70.56 165 GLY A O 1
ATOM 1328 N N . HIS A 1 166 ? -1.835 -0.006 -4.854 1.00 64.50 166 HIS A N 1
ATOM 1329 C CA . HIS A 1 166 ? -2.421 1.121 -4.126 1.00 64.50 166 HIS A CA 1
ATOM 1330 C C . HIS A 1 166 ? -1.349 2.070 -3.572 1.00 64.50 166 HIS A C 1
ATOM 1332 O O . HIS A 1 166 ? -1.167 3.145 -4.128 1.00 64.50 166 HIS A O 1
ATOM 1338 N N . ASN A 1 167 ? -0.612 1.658 -2.530 1.00 57.69 167 ASN A N 1
ATOM 1339 C CA . ASN A 1 167 ? 0.472 2.467 -1.953 1.00 57.69 167 ASN A CA 1
ATOM 1340 C C . ASN A 1 167 ? 1.876 1.879 -2.174 1.00 57.69 167 ASN A C 1
ATOM 1342 O O . ASN A 1 167 ? 2.848 2.623 -2.240 1.00 57.69 167 ASN A O 1
ATOM 1346 N N . SER A 1 168 ? 2.030 0.549 -2.263 1.00 53.91 168 SER A N 1
ATOM 1347 C CA . SER A 1 168 ? 3.362 -0.078 -2.352 1.00 53.91 168 SER A CA 1
ATOM 1348 C C . SER A 1 168 ? 3.408 -1.415 -3.100 1.00 53.91 168 SER A C 1
ATOM 1350 O O . SER A 1 168 ? 2.395 -2.039 -3.413 1.00 53.91 168 SER A O 1
ATOM 1352 N N . THR A 1 169 ? 4.629 -1.875 -3.387 1.00 45.34 169 THR A N 1
ATOM 1353 C CA . THR A 1 169 ? 4.938 -3.230 -3.873 1.00 45.34 169 THR A CA 1
ATOM 1354 C C . THR A 1 169 ? 6.031 -3.820 -2.978 1.00 45.34 169 THR A C 1
ATOM 1356 O O . THR A 1 169 ? 7.027 -3.152 -2.706 1.00 45.34 169 THR A O 1
ATOM 1359 N N . SER A 1 170 ? 5.860 -5.048 -2.475 1.00 43.69 170 SER A N 1
ATOM 1360 C CA . SER A 1 170 ? 6.685 -5.601 -1.382 1.00 43.69 170 SER A CA 1
ATOM 1361 C C . SER A 1 170 ? 7.440 -6.900 -1.737 1.00 43.69 170 SER A C 1
ATOM 1363 O O . SER A 1 170 ? 6.953 -7.780 -2.448 1.00 43.69 170 SER A O 1
ATOM 1365 N N . ARG A 1 171 ? 8.680 -7.030 -1.234 1.00 48.72 171 ARG A N 1
ATOM 1366 C CA . ARG A 1 171 ? 9.745 -7.906 -1.785 1.00 48.72 171 ARG A CA 1
ATOM 1367 C C . ARG A 1 171 ? 9.791 -9.351 -1.230 1.00 48.72 171 ARG A C 1
ATOM 1369 O O . ARG A 1 171 ? 10.869 -9.934 -1.170 1.00 48.72 171 ARG A O 1
ATOM 1376 N N . ARG A 1 172 ? 8.686 -9.956 -0.758 1.00 31.95 172 ARG A N 1
ATOM 1377 C CA . ARG A 1 172 ? 8.790 -11.096 0.200 1.00 31.95 172 ARG A CA 1
ATOM 1378 C C . ARG A 1 172 ? 9.502 -12.376 -0.294 1.00 31.95 172 ARG A C 1
ATOM 1380 O O . ARG A 1 172 ? 10.187 -12.986 0.517 1.00 31.95 172 ARG A O 1
ATOM 1387 N N . TYR A 1 173 ? 9.351 -12.802 -1.556 1.00 33.56 173 TYR A N 1
ATOM 1388 C CA . TYR A 1 173 ? 9.872 -14.101 -2.053 1.00 33.56 173 TYR A CA 1
ATOM 1389 C C . TYR A 1 173 ? 10.586 -14.045 -3.413 1.00 33.56 173 TYR A C 1
ATOM 1391 O O . TYR A 1 173 ? 10.213 -14.714 -4.365 1.00 33.56 173 TYR A O 1
ATOM 1399 N N . ILE A 1 174 ? 11.587 -13.173 -3.473 1.00 30.84 174 ILE A N 1
ATOM 1400 C CA . ILE A 1 174 ? 12.178 -12.524 -4.652 1.00 30.84 174 ILE A CA 1
ATOM 1401 C C . ILE A 1 174 ? 13.046 -13.370 -5.668 1.00 30.84 174 ILE A C 1
ATOM 1403 O O . ILE A 1 174 ? 14.196 -12.963 -5.803 1.00 30.84 174 ILE A O 1
ATOM 1407 N N . GLN A 1 175 ? 12.702 -14.550 -6.257 1.00 24.86 175 GLN A N 1
ATOM 1408 C CA . GLN A 1 175 ? 13.650 -15.354 -7.124 1.00 24.86 175 GLN A CA 1
ATOM 1409 C C . GLN A 1 175 ? 13.194 -15.947 -8.514 1.00 24.86 175 GLN A C 1
ATOM 1411 O O . GLN A 1 175 ? 12.368 -16.850 -8.607 1.00 24.86 175 GLN A O 1
ATOM 1416 N N . GLU A 1 176 ? 13.829 -15.430 -9.588 1.00 26.09 176 GLU A N 1
ATOM 1417 C CA . GLU A 1 176 ? 13.878 -15.680 -11.068 1.00 26.09 176 GLU A CA 1
ATOM 1418 C C . GLU A 1 176 ? 12.677 -15.465 -12.053 1.00 26.09 176 GLU A C 1
ATOM 1420 O O . GLU A 1 176 ? 11.759 -16.283 -12.111 1.00 26.09 176 GLU A O 1
ATOM 1425 N N . ALA A 1 177 ? 12.749 -14.387 -12.878 1.00 23.41 177 ALA A N 1
ATOM 1426 C CA . ALA A 1 177 ? 12.233 -14.194 -14.267 1.00 23.41 177 ALA A CA 1
ATOM 1427 C C . ALA A 1 177 ? 12.606 -12.787 -14.834 1.00 23.41 177 ALA A C 1
ATOM 1429 O O . ALA A 1 177 ? 12.819 -11.861 -14.048 1.00 23.41 177 ALA A O 1
ATOM 1430 N N . GLU A 1 178 ? 12.628 -12.610 -16.168 1.00 30.09 178 GLU A N 1
ATOM 1431 C CA . GLU A 1 178 ? 12.656 -11.298 -16.860 1.00 30.09 178 GLU A CA 1
ATOM 1432 C C . GLU A 1 178 ? 11.228 -10.742 -17.078 1.00 30.09 178 GLU A C 1
ATOM 1434 O O . GLU A 1 178 ? 10.399 -11.457 -17.637 1.00 30.09 178 GLU A O 1
ATOM 1439 N N . VAL A 1 179 ? 10.971 -9.471 -16.716 1.00 27.72 179 VAL A N 1
ATOM 1440 C CA . VAL A 1 179 ? 10.092 -8.485 -17.410 1.00 27.72 179 VAL A CA 1
ATOM 1441 C C . VAL A 1 179 ? 10.065 -7.152 -16.629 1.00 27.72 179 VAL A C 1
ATOM 1443 O O . VAL A 1 179 ? 10.081 -7.140 -15.398 1.00 27.72 179 VAL A O 1
ATOM 1446 N N . ASN A 1 180 ? 10.035 -6.020 -17.345 1.00 31.83 180 ASN A N 1
ATOM 1447 C CA . ASN A 1 180 ? 10.077 -4.657 -16.784 1.00 31.83 180 ASN A CA 1
ATOM 1448 C C . ASN A 1 180 ? 8.855 -4.330 -15.903 1.00 31.83 180 ASN A C 1
ATOM 1450 O O . ASN A 1 180 ? 7.748 -4.777 -16.200 1.00 31.83 180 ASN A O 1
ATOM 1454 N N . ARG A 1 181 ? 9.007 -3.467 -14.882 1.00 30.02 181 ARG A N 1
ATOM 1455 C CA . ARG A 1 181 ? 7.870 -2.926 -14.108 1.00 30.02 181 ARG A CA 1
ATOM 1456 C C . ARG A 1 181 ? 8.085 -1.494 -13.598 1.00 30.02 181 ARG A C 1
ATOM 1458 O O . ARG A 1 181 ? 9.172 -1.138 -13.154 1.00 30.02 181 ARG A O 1
ATOM 1465 N N . ARG A 1 182 ? 7.007 -0.701 -13.695 1.00 31.56 182 ARG A N 1
ATOM 1466 C CA . ARG A 1 182 ? 6.847 0.693 -13.224 1.00 31.56 182 ARG A CA 1
ATOM 1467 C C . ARG A 1 182 ? 6.892 0.756 -11.682 1.00 31.56 182 ARG A C 1
ATOM 1469 O O . ARG A 1 182 ? 6.595 -0.250 -11.045 1.00 31.56 182 ARG A O 1
ATOM 1476 N N . ALA A 1 183 ? 7.324 1.823 -11.002 1.00 25.27 183 ALA A N 1
ATOM 1477 C CA . ALA A 1 183 ? 7.161 3.275 -11.208 1.00 25.27 183 ALA A CA 1
ATOM 1478 C C . ALA A 1 183 ? 5.768 3.822 -10.854 1.00 25.27 183 ALA A C 1
ATOM 1480 O O . ALA A 1 183 ? 4.917 3.939 -11.724 1.00 25.27 183 ALA A O 1
ATOM 1481 N N . TYR A 1 184 ? 5.562 4.160 -9.580 1.00 28.75 184 TYR A N 1
ATOM 1482 C CA . TYR A 1 184 ? 5.359 5.532 -9.075 1.00 28.75 184 TYR A CA 1
ATOM 1483 C C . TYR A 1 184 ? 5.679 5.530 -7.559 1.00 28.75 184 TYR A C 1
ATOM 1485 O O . TYR A 1 184 ? 5.864 4.451 -6.999 1.00 28.75 184 TYR A O 1
ATOM 1493 N N . GLU A 1 185 ? 5.858 6.707 -6.941 1.00 26.95 185 GLU A N 1
ATOM 1494 C CA . GLU A 1 185 ? 6.175 6.921 -5.505 1.00 26.95 185 GLU A CA 1
ATOM 1495 C C . GLU A 1 185 ? 7.111 5.875 -4.859 1.00 26.95 185 GLU A C 1
ATOM 1497 O O . GLU A 1 185 ? 6.701 5.006 -4.088 1.00 26.95 185 GLU A O 1
ATOM 1502 N N . LEU A 1 186 ? 8.413 5.956 -5.159 1.00 37.38 186 LEU A N 1
ATOM 1503 C CA . LEU A 1 186 ? 9.394 4.961 -4.712 1.00 37.38 186 LEU A CA 1
ATOM 1504 C C . LEU A 1 186 ? 9.827 5.124 -3.249 1.00 37.38 186 LEU A C 1
ATOM 1506 O O . LEU A 1 186 ? 10.981 5.406 -2.930 1.00 37.38 186 LEU A O 1
ATOM 1510 N N . ASN A 1 187 ? 8.904 4.783 -2.353 1.00 36.34 187 ASN A N 1
ATOM 1511 C CA . ASN A 1 187 ? 9.183 4.339 -0.991 1.00 36.34 187 ASN A CA 1
ATOM 1512 C C . ASN A 1 187 ? 9.918 2.979 -1.025 1.00 36.34 187 ASN A C 1
ATOM 1514 O O . ASN A 1 187 ? 9.355 1.937 -0.683 1.00 36.34 187 ASN A O 1
ATOM 1518 N N . LEU A 1 188 ? 11.180 2.966 -1.483 1.00 40.06 188 LEU A N 1
ATOM 1519 C CA . LEU A 1 188 ? 11.962 1.760 -1.811 1.00 40.06 188 LEU A CA 1
ATOM 1520 C C . LEU A 1 188 ? 12.517 1.045 -0.556 1.00 40.06 188 LEU A C 1
ATOM 1522 O O . LEU A 1 188 ? 13.715 0.816 -0.378 1.00 40.06 188 LEU A O 1
ATOM 1526 N N . LEU A 1 189 ? 11.606 0.686 0.347 1.00 36.16 189 LEU A N 1
ATOM 1527 C CA . LEU A 1 189 ? 11.876 0.056 1.633 1.00 36.16 189 LEU A CA 1
ATOM 1528 C C . LEU A 1 189 ? 12.313 -1.399 1.441 1.00 36.16 189 LEU A C 1
ATOM 1530 O O . LEU A 1 189 ? 11.491 -2.313 1.347 1.00 36.16 189 LEU A O 1
ATOM 1534 N N . ALA A 1 190 ? 13.630 -1.617 1.433 1.00 34.78 190 ALA A N 1
ATOM 1535 C CA . ALA A 1 190 ? 14.276 -2.923 1.311 1.00 34.78 190 ALA A CA 1
ATOM 1536 C C . ALA A 1 190 ? 14.133 -3.802 2.579 1.00 34.78 190 ALA A C 1
ATOM 1538 O O . ALA A 1 190 ? 15.116 -4.286 3.138 1.00 34.78 190 ALA A O 1
ATOM 1539 N N . SER A 1 191 ? 12.894 -4.025 3.021 1.00 32.97 191 SER A N 1
ATOM 1540 C CA . SER A 1 191 ? 12.534 -4.979 4.068 1.00 32.97 191 SER A CA 1
ATOM 1541 C C . SER A 1 191 ? 12.212 -6.351 3.471 1.00 32.97 191 SER A C 1
ATOM 1543 O O . SER A 1 191 ? 11.591 -6.466 2.414 1.00 32.97 191 SER A O 1
ATOM 1545 N N . ASN A 1 192 ? 12.582 -7.413 4.187 1.00 34.50 192 ASN A N 1
ATOM 1546 C CA . ASN A 1 192 ? 12.129 -8.780 3.914 1.00 34.50 192 ASN A CA 1
ATOM 1547 C C . ASN A 1 192 ? 10.709 -9.054 4.459 1.00 34.50 192 ASN A C 1
ATOM 1549 O O . ASN A 1 192 ? 10.192 -10.165 4.319 1.00 34.50 192 ASN A O 1
ATOM 1553 N N . ASN A 1 193 ? 10.078 -8.061 5.094 1.00 41.44 193 ASN A N 1
ATOM 1554 C CA . ASN A 1 193 ? 8.838 -8.213 5.837 1.00 41.44 193 ASN A CA 1
ATOM 1555 C C . ASN A 1 193 ? 7.729 -7.275 5.320 1.00 41.44 193 ASN A C 1
ATOM 1557 O O . ASN A 1 193 ? 7.714 -6.083 5.636 1.00 41.44 193 ASN A O 1
ATOM 1561 N N . VAL A 1 194 ? 6.765 -7.842 4.581 1.00 45.84 194 VAL A N 1
ATOM 1562 C CA . VAL A 1 194 ? 5.593 -7.145 3.994 1.00 45.84 194 VAL A CA 1
ATOM 1563 C C . VAL A 1 194 ? 4.890 -6.248 5.009 1.00 45.84 194 VAL A C 1
ATOM 1565 O O . VAL A 1 194 ? 4.620 -5.092 4.706 1.00 45.84 194 VAL A O 1
ATOM 1568 N N . HIS A 1 195 ? 4.705 -6.760 6.230 1.00 49.09 195 HIS A N 1
ATOM 1569 C CA . HIS A 1 195 ? 4.074 -6.075 7.358 1.00 49.09 195 HIS A CA 1
ATOM 1570 C C . HIS A 1 195 ? 4.668 -4.667 7.561 1.00 49.09 195 HIS A C 1
ATOM 1572 O O . HIS A 1 195 ? 3.940 -3.694 7.720 1.00 49.09 195 HIS A O 1
ATOM 1578 N N . THR A 1 196 ? 6.002 -4.546 7.501 1.00 45.84 196 THR A N 1
ATOM 1579 C CA . THR A 1 196 ? 6.706 -3.263 7.670 1.00 45.84 196 THR A CA 1
ATOM 1580 C C . THR A 1 196 ? 6.675 -2.382 6.422 1.00 45.84 196 THR A C 1
ATOM 1582 O O . THR A 1 196 ? 6.593 -1.168 6.561 1.00 45.84 196 THR A O 1
ATOM 1585 N N . THR A 1 197 ? 6.716 -2.963 5.217 1.00 50.69 197 THR A N 1
ATOM 1586 C CA . THR A 1 197 ? 6.698 -2.197 3.958 1.00 50.69 197 THR A CA 1
ATOM 1587 C C . THR A 1 197 ? 5.331 -1.565 3.714 1.00 50.69 197 THR A C 1
ATOM 1589 O O . THR A 1 197 ? 5.266 -0.358 3.504 1.00 50.69 197 THR A O 1
ATOM 1592 N N . CYS A 1 198 ? 4.247 -2.346 3.801 1.00 47.47 198 CYS A N 1
ATOM 1593 C CA . CYS A 1 198 ? 2.888 -1.831 3.627 1.00 47.47 198 CYS A CA 1
ATOM 1594 C C . CYS A 1 198 ? 2.584 -0.767 4.689 1.00 47.47 198 CYS A C 1
ATOM 1596 O O . CYS A 1 198 ? 2.292 0.369 4.333 1.00 47.47 198 CYS A O 1
ATOM 1598 N N . TYR A 1 199 ? 2.756 -1.086 5.980 1.00 47.94 199 TYR A N 1
ATOM 1599 C CA . TYR A 1 199 ? 2.480 -0.144 7.071 1.00 47.94 199 TYR A CA 1
ATOM 1600 C C . TYR A 1 199 ? 3.239 1.181 6.899 1.00 47.94 199 TYR A C 1
ATOM 1602 O O . TYR A 1 199 ? 2.621 2.241 6.901 1.00 47.94 199 TYR A O 1
ATOM 1610 N N . GLN A 1 200 ? 4.558 1.142 6.678 1.00 52.22 200 GLN A N 1
ATOM 1611 C CA . GLN A 1 200 ? 5.350 2.364 6.512 1.00 52.22 200 GLN A CA 1
ATOM 1612 C C . GLN A 1 200 ? 4.956 3.160 5.257 1.00 52.22 200 GLN A C 1
ATOM 1614 O O . GLN A 1 200 ? 5.003 4.385 5.293 1.00 52.22 200 GLN A O 1
ATOM 1619 N N . SER A 1 201 ? 4.522 2.503 4.176 1.00 53.25 201 SER A N 1
ATOM 1620 C CA . SER A 1 201 ? 4.051 3.208 2.978 1.00 53.25 201 SER A CA 1
ATOM 1621 C C . SER A 1 201 ? 2.774 4.011 3.226 1.00 53.25 201 SER A C 1
ATOM 1623 O O . SER A 1 201 ? 2.671 5.131 2.737 1.00 53.25 201 SER A O 1
ATOM 1625 N N . TYR A 1 202 ? 1.829 3.490 4.019 1.00 51.25 202 TYR A N 1
ATOM 1626 C CA . TYR A 1 202 ? 0.642 4.259 4.416 1.00 51.25 202 TYR A CA 1
ATOM 1627 C C . TYR A 1 202 ? 1.036 5.488 5.257 1.00 51.25 202 TYR A C 1
ATOM 1629 O O . TYR A 1 202 ? 0.485 6.563 5.048 1.00 51.25 202 TYR A O 1
ATOM 1637 N N . TRP A 1 203 ? 2.024 5.374 6.156 1.00 51.38 203 TRP A N 1
ATOM 1638 C CA . TRP A 1 203 ? 2.516 6.521 6.939 1.00 51.38 203 TRP A CA 1
ATOM 1639 C C . TRP A 1 203 ? 3.262 7.566 6.104 1.00 51.38 203 TRP A C 1
ATOM 1641 O O . TRP A 1 203 ? 3.126 8.756 6.379 1.00 51.38 203 TRP A O 1
ATOM 1651 N N . ASN A 1 204 ? 4.026 7.156 5.088 1.00 53.88 204 ASN A N 1
ATOM 1652 C CA . ASN A 1 204 ? 4.757 8.090 4.225 1.00 53.88 204 ASN A CA 1
ATOM 1653 C C . ASN A 1 204 ? 3.819 8.952 3.362 1.00 53.88 204 ASN A C 1
ATOM 1655 O O . ASN A 1 204 ? 4.171 10.079 3.025 1.00 53.88 204 ASN A O 1
ATOM 1659 N N . ASN A 1 205 ? 2.613 8.456 3.071 1.00 54.34 205 ASN A N 1
ATOM 1660 C CA . ASN A 1 205 ? 1.612 9.156 2.266 1.00 54.34 205 ASN A CA 1
ATOM 1661 C C . ASN A 1 205 ? 0.664 10.036 3.124 1.00 54.34 205 ASN A C 1
ATOM 1663 O O . ASN A 1 205 ? -0.285 10.626 2.605 1.00 54.34 205 ASN A O 1
ATOM 1667 N N . VAL A 1 206 ? 0.925 10.176 4.435 1.00 54.78 206 VAL A N 1
ATOM 1668 C CA . VAL A 1 206 ? 0.175 11.048 5.357 1.00 54.78 206 VAL A CA 1
ATOM 1669 C C . VAL A 1 206 ? 0.941 12.344 5.635 1.00 54.78 206 VAL A C 1
ATOM 1671 O O . VAL A 1 206 ? 2.004 12.350 6.253 1.00 54.78 206 VAL A O 1
ATOM 1674 N N . MET A 1 207 ? 0.340 13.478 5.266 1.00 59.31 207 MET A N 1
ATOM 1675 C CA . MET A 1 207 ? 0.795 14.808 5.689 1.00 59.31 207 MET A CA 1
ATOM 1676 C C . MET A 1 207 ? 0.729 14.938 7.218 1.00 59.31 207 MET A C 1
ATOM 1678 O O . MET A 1 207 ? -0.350 14.835 7.800 1.00 59.31 207 MET A O 1
ATOM 1682 N N . ILE A 1 208 ? 1.862 15.209 7.871 1.00 66.00 208 ILE A N 1
ATOM 1683 C CA . ILE A 1 208 ? 1.943 15.385 9.331 1.00 66.00 208 ILE A CA 1
ATOM 1684 C C . ILE A 1 208 ? 1.561 16.835 9.698 1.00 66.00 208 ILE A C 1
ATOM 1686 O O . ILE A 1 208 ? 2.303 17.759 9.357 1.00 66.00 208 ILE A O 1
ATOM 1690 N N . PRO A 1 209 ? 0.439 17.083 10.406 1.00 64.25 209 PRO A N 1
ATOM 1691 C CA . PRO A 1 209 ? 0.018 18.437 10.754 1.00 64.25 209 PRO A CA 1
ATOM 1692 C C . PRO A 1 209 ? 0.775 18.975 11.978 1.00 64.25 209 PRO A C 1
ATOM 1694 O O . PRO A 1 209 ? 0.649 18.460 13.091 1.00 64.25 209 PRO A O 1
ATOM 1697 N N . THR A 1 210 ? 1.511 20.073 11.806 1.00 69.94 210 THR A N 1
ATOM 1698 C CA . THR A 1 210 ? 2.167 20.780 12.919 1.00 69.94 210 THR A CA 1
ATOM 1699 C C . THR A 1 210 ? 1.165 21.669 13.660 1.00 69.94 210 THR A C 1
ATOM 1701 O O . THR A 1 210 ? 0.768 22.723 13.163 1.00 69.94 210 THR A O 1
ATOM 1704 N N . LEU A 1 211 ? 0.791 21.281 14.882 1.00 68.88 211 LEU A N 1
ATOM 1705 C CA . LEU A 1 211 ? -0.010 22.123 15.776 1.00 68.88 211 LEU A CA 1
ATOM 1706 C C . LEU A 1 211 ? 0.795 23.341 16.257 1.00 68.88 211 LEU A C 1
ATOM 1708 O O . LEU A 1 211 ? 1.881 23.199 16.819 1.00 68.88 211 LEU A O 1
ATOM 1712 N N . GLN A 1 212 ? 0.230 24.537 16.094 1.00 75.38 212 GLN A N 1
ATOM 1713 C CA . GLN A 1 212 ? 0.758 25.785 16.656 1.00 75.38 212 GLN A CA 1
ATOM 1714 C C . GLN A 1 212 ? -0.069 26.218 17.880 1.00 75.38 212 GLN A C 1
ATOM 1716 O O . GLN A 1 212 ? -1.244 25.875 17.993 1.00 75.38 212 GLN A O 1
ATOM 1721 N N . ASN A 1 213 ? 0.534 26.999 18.784 1.00 67.31 213 ASN A N 1
ATOM 1722 C CA . ASN A 1 213 ? -0.115 27.571 19.978 1.00 67.31 213 ASN A CA 1
ATOM 1723 C C . ASN A 1 213 ? -0.708 26.539 20.968 1.00 67.31 213 ASN A C 1
ATOM 1725 O O . ASN A 1 213 ? -1.770 26.749 21.549 1.00 67.31 213 ASN A O 1
ATOM 1729 N N . THR A 1 214 ? 0.005 25.438 21.220 1.00 64.19 214 THR A N 1
ATOM 1730 C CA . THR A 1 214 ? -0.429 24.298 22.058 1.00 64.19 214 THR A CA 1
ATOM 1731 C C . THR A 1 214 ? -0.522 24.563 23.573 1.00 64.19 214 THR A C 1
ATOM 1733 O O . THR A 1 214 ? -0.854 23.650 24.327 1.00 64.19 214 THR A O 1
ATOM 1736 N N . ASN A 1 215 ? -0.294 25.798 24.038 1.00 64.25 215 ASN A N 1
ATOM 1737 C CA . ASN A 1 215 ? -0.096 26.188 25.449 1.00 64.25 215 ASN A CA 1
ATOM 1738 C C . ASN A 1 215 ? -1.250 25.874 26.435 1.00 64.25 215 ASN A C 1
ATOM 1740 O O . ASN A 1 215 ? -1.114 26.164 27.622 1.00 64.25 215 ASN A O 1
ATOM 1744 N N . GLN A 1 216 ? -2.379 25.321 25.980 1.00 63.38 216 GLN A N 1
ATOM 1745 C CA . GLN A 1 216 ? -3.517 24.927 26.826 1.00 63.38 216 GLN A CA 1
ATOM 1746 C C . GLN A 1 216 ? -4.105 23.537 26.506 1.00 63.38 216 GLN A C 1
ATOM 1748 O O . GLN A 1 216 ? -5.130 23.177 27.079 1.00 63.38 216 GLN A O 1
ATOM 1753 N N . ILE A 1 217 ? -3.493 22.737 25.619 1.00 69.25 217 ILE A N 1
ATOM 1754 C CA . ILE A 1 217 ? -4.053 21.438 25.199 1.00 69.25 217 ILE A CA 1
ATOM 1755 C C . ILE A 1 217 ? -3.050 20.303 25.435 1.00 69.25 217 ILE A C 1
ATOM 1757 O O . ILE A 1 217 ? -2.110 20.111 24.667 1.00 69.25 217 ILE A O 1
ATOM 1761 N N . GLN A 1 218 ? -3.297 19.500 26.472 1.00 72.56 218 GLN A N 1
ATOM 1762 C CA . GLN A 1 218 ? -2.588 18.242 26.705 1.00 72.56 218 GLN A CA 1
ATOM 1763 C C . GLN A 1 218 ? -3.310 17.096 25.979 1.00 72.56 218 GLN A C 1
ATOM 1765 O O . GLN A 1 218 ? -4.302 16.561 26.473 1.00 72.56 218 GLN A O 1
ATOM 1770 N N . LEU A 1 219 ? -2.812 16.720 24.799 1.00 74.00 219 LEU A N 1
ATOM 1771 C CA . LEU A 1 219 ? -3.281 15.541 24.060 1.00 74.00 219 LEU A CA 1
ATOM 1772 C C . LEU A 1 219 ? -2.605 14.254 24.577 1.00 74.00 219 LEU A C 1
ATOM 1774 O O . LEU A 1 219 ? -1.458 14.308 25.030 1.00 74.00 219 LEU A O 1
ATOM 1778 N N . PRO A 1 220 ? -3.264 13.082 24.486 1.00 75.88 220 PRO A N 1
ATOM 1779 C CA . PRO A 1 220 ? -2.606 11.805 24.739 1.00 75.88 220 PRO A CA 1
ATOM 1780 C C . PRO A 1 220 ? -1.594 11.491 23.629 1.00 75.88 220 PRO A C 1
ATOM 1782 O O . PRO A 1 220 ? -1.862 11.721 22.450 1.00 75.88 220 PRO A O 1
ATOM 1785 N N . ALA A 1 221 ? -0.442 10.925 24.005 1.00 77.69 221 ALA A N 1
ATOM 1786 C CA . ALA A 1 221 ? 0.684 10.691 23.092 1.00 77.69 221 ALA A CA 1
ATOM 1787 C C . ALA A 1 221 ? 0.367 9.739 21.920 1.00 77.69 221 ALA A C 1
ATOM 1789 O O . ALA A 1 221 ? 1.005 9.823 20.879 1.00 77.69 221 ALA A O 1
ATOM 1790 N N . ASN A 1 222 ? -0.620 8.853 22.082 1.00 82.69 222 ASN A N 1
ATOM 1791 C CA . ASN A 1 222 ? -1.203 8.047 21.012 1.00 82.69 222 ASN A CA 1
ATOM 1792 C C . ASN A 1 222 ? -2.725 8.016 21.203 1.00 82.69 222 ASN A C 1
ATOM 1794 O O . ASN A 1 222 ? -3.186 7.911 22.339 1.00 82.69 222 ASN A O 1
ATOM 1798 N N . TRP A 1 223 ? -3.503 8.081 20.119 1.00 88.00 223 TRP A N 1
ATOM 1799 C CA . TRP A 1 223 ? -4.973 8.026 20.185 1.00 88.00 223 TRP A CA 1
ATOM 1800 C C . TRP A 1 223 ? -5.523 6.600 20.099 1.00 88.00 223 TRP A C 1
ATOM 1802 O O . TRP A 1 223 ? -6.376 6.234 20.905 1.00 88.00 223 TRP A O 1
ATOM 1812 N N . VAL A 1 224 ? -5.017 5.804 19.154 1.00 91.94 224 VAL A N 1
ATOM 1813 C CA . VAL A 1 224 ? -5.353 4.386 18.953 1.00 91.94 224 VAL A CA 1
ATOM 1814 C C . VAL A 1 224 ? -4.055 3.635 18.658 1.00 91.94 224 VAL A C 1
ATOM 1816 O O . VAL A 1 224 ? -3.276 4.096 17.826 1.00 91.94 224 VAL A O 1
ATOM 1819 N N . THR A 1 225 ? -3.807 2.493 19.304 1.00 91.31 225 THR A N 1
ATOM 1820 C CA . THR A 1 225 ? -2.676 1.606 18.965 1.00 91.31 225 THR A CA 1
ATOM 1821 C C . THR A 1 225 ? -3.079 0.135 18.954 1.00 91.31 225 THR A C 1
ATOM 1823 O O . THR A 1 225 ? -3.875 -0.307 19.785 1.00 91.31 225 THR A O 1
ATOM 1826 N N . THR A 1 226 ? -2.492 -0.639 18.042 1.00 89.81 226 THR A N 1
ATOM 1827 C CA . THR A 1 226 ? -2.534 -2.107 18.033 1.00 89.81 226 THR A CA 1
ATOM 1828 C C . THR A 1 226 ? -1.253 -2.685 18.637 1.00 89.81 226 THR A C 1
ATOM 1830 O O . THR A 1 226 ? -0.179 -2.095 18.537 1.00 89.81 226 THR A O 1
ATOM 1833 N N . THR A 1 227 ? -1.346 -3.849 19.284 1.00 90.75 227 THR A N 1
ATOM 1834 C CA . THR A 1 227 ? -0.170 -4.615 19.741 1.00 90.75 227 THR A CA 1
ATOM 1835 C C . THR A 1 227 ? 0.394 -5.534 18.659 1.00 90.75 227 THR A C 1
ATOM 1837 O O . THR A 1 227 ? 1.544 -5.952 18.759 1.00 90.75 227 THR A O 1
ATOM 1840 N N . SER A 1 228 ? -0.402 -5.871 17.639 1.00 83.38 228 SER A N 1
ATOM 1841 C CA . SER A 1 228 ? 0.027 -6.698 16.510 1.00 83.38 228 SER A CA 1
ATOM 1842 C C . SER A 1 228 ? 0.363 -5.849 15.290 1.00 83.38 228 SER A C 1
ATOM 1844 O O . SER A 1 228 ? -0.498 -5.157 14.754 1.00 83.38 228 SER A O 1
ATOM 1846 N N . THR A 1 229 ? 1.586 -5.997 14.776 1.00 79.06 229 THR A N 1
ATOM 1847 C CA . THR A 1 229 ? 2.023 -5.417 13.492 1.00 79.06 229 THR A CA 1
ATOM 1848 C C . THR A 1 229 ? 1.383 -6.088 12.270 1.00 79.06 229 THR A C 1
ATOM 1850 O O . THR A 1 229 ? 1.683 -5.717 11.138 1.00 79.06 229 THR A O 1
ATOM 1853 N N . ALA A 1 230 ? 0.517 -7.089 12.470 1.00 79.94 230 ALA A N 1
ATOM 1854 C CA . ALA A 1 230 ? -0.313 -7.658 11.412 1.00 79.94 230 ALA A CA 1
ATOM 1855 C C . ALA A 1 230 ? -1.660 -6.931 11.235 1.00 79.94 230 ALA A C 1
ATOM 1857 O O . ALA A 1 230 ? -2.270 -7.057 10.173 1.00 79.94 230 ALA A O 1
ATOM 1858 N N . VAL A 1 231 ? -2.113 -6.177 12.248 1.00 84.62 231 VAL A N 1
ATOM 1859 C CA . VAL A 1 231 ? -3.410 -5.487 12.246 1.00 84.62 231 VAL A CA 1
ATOM 1860 C C . VAL A 1 231 ? -3.203 -3.979 12.118 1.00 84.62 231 VAL A C 1
ATOM 1862 O O . VAL A 1 231 ? -2.662 -3.331 13.017 1.00 84.62 231 VAL A O 1
ATOM 1865 N N . VAL A 1 232 ? -3.662 -3.431 10.996 1.00 85.38 232 VAL A N 1
ATOM 1866 C CA . VAL A 1 232 ? -3.556 -2.012 10.638 1.00 85.38 232 VAL A CA 1
ATOM 1867 C C . VAL A 1 232 ? -4.847 -1.293 11.029 1.00 85.38 232 VAL A C 1
ATOM 1869 O O . VAL A 1 232 ? -5.939 -1.832 10.851 1.00 85.38 232 VAL A O 1
ATOM 1872 N N . VAL A 1 233 ? -4.731 -0.075 11.567 1.00 89.75 233 VAL A N 1
ATOM 1873 C CA . VAL A 1 233 ? -5.867 0.841 11.753 1.00 89.75 233 VAL A CA 1
ATOM 1874 C C . VAL A 1 233 ? -6.035 1.631 10.456 1.00 89.75 233 VAL A C 1
ATOM 1876 O O . VAL A 1 233 ? -5.184 2.450 10.136 1.00 89.75 233 VAL A O 1
ATOM 1879 N N . GLU A 1 234 ? -7.118 1.378 9.723 1.00 87.94 234 GLU A N 1
ATOM 1880 C CA . GLU A 1 234 ? -7.440 2.078 8.469 1.00 87.94 234 GLU A CA 1
ATOM 1881 C C . GLU A 1 234 ? -8.014 3.469 8.755 1.00 87.94 234 GLU A C 1
ATOM 1883 O O . GLU A 1 234 ? -7.595 4.472 8.186 1.00 87.94 234 GLU A O 1
ATOM 1888 N N . ALA A 1 235 ? -9.019 3.529 9.633 1.00 89.75 235 ALA A N 1
ATOM 1889 C CA . ALA A 1 235 ? -9.801 4.737 9.838 1.00 89.75 235 ALA A CA 1
ATOM 1890 C C . ALA A 1 235 ? -10.212 4.910 11.297 1.00 89.75 235 ALA A C 1
ATOM 1892 O O . ALA A 1 235 ? -10.688 3.977 11.948 1.00 89.75 235 ALA A O 1
ATOM 1893 N N . VAL A 1 236 ? -10.099 6.150 11.767 1.00 93.19 236 VAL A N 1
ATOM 1894 C CA . VAL A 1 236 ? -10.687 6.636 13.015 1.00 93.19 236 VAL A CA 1
ATOM 1895 C C . VAL A 1 236 ? -11.560 7.829 12.647 1.00 93.19 236 VAL A C 1
ATOM 1897 O O . VAL A 1 236 ? -11.044 8.868 12.241 1.00 93.19 236 VAL A O 1
ATOM 1900 N N . LYS A 1 237 ? -12.883 7.683 12.746 1.00 93.50 237 LYS A N 1
ATOM 1901 C CA . LYS A 1 237 ? -13.842 8.748 12.407 1.00 93.50 237 LYS A CA 1
ATOM 1902 C C . LYS A 1 237 ? -14.949 8.860 13.449 1.00 93.50 237 LYS A C 1
ATOM 1904 O O . LYS A 1 237 ? -15.189 7.920 14.196 1.00 93.50 237 LYS A O 1
ATOM 1909 N N . VAL A 1 238 ? -15.650 9.989 13.487 1.00 94.88 238 VAL A N 1
ATOM 1910 C CA . VAL A 1 238 ? -16.868 10.136 14.304 1.00 94.88 238 VAL A CA 1
ATOM 1911 C C . VAL A 1 238 ? -17.971 9.235 13.733 1.00 94.88 238 VAL A C 1
ATOM 1913 O O . VAL A 1 238 ? -18.101 9.136 12.512 1.00 94.88 238 VAL A O 1
ATOM 1916 N N . CYS A 1 239 ? -18.734 8.565 14.600 1.00 93.50 239 CYS A N 1
ATOM 1917 C CA . CYS A 1 239 ? -19.920 7.810 14.196 1.00 93.50 239 CYS A CA 1
ATOM 1918 C C . CYS A 1 239 ? -21.051 8.772 13.810 1.00 93.50 239 CYS A C 1
ATOM 1920 O O . CYS A 1 239 ? -21.282 9.760 14.508 1.00 93.50 239 CYS A O 1
ATOM 1922 N N . ALA A 1 240 ? -21.751 8.495 12.709 1.00 89.44 240 ALA A N 1
ATOM 1923 C CA . ALA A 1 240 ? -22.796 9.392 12.211 1.00 89.44 240 ALA A CA 1
ATOM 1924 C C . ALA A 1 240 ? -24.051 9.411 13.105 1.00 89.44 240 ALA A C 1
ATOM 1926 O O . ALA A 1 240 ? -24.670 10.460 13.279 1.00 89.44 240 ALA A O 1
ATOM 1927 N N . GLU A 1 241 ? -24.418 8.261 13.677 1.00 89.44 241 GLU A N 1
ATOM 1928 C CA . GLU A 1 241 ? -25.705 8.074 14.363 1.00 89.44 241 GLU A CA 1
ATOM 1929 C C . GLU A 1 241 ? -25.604 8.127 15.893 1.00 89.44 241 GLU A C 1
ATOM 1931 O O . GLU A 1 241 ? -26.545 8.546 16.571 1.00 89.44 241 GLU A O 1
ATOM 1936 N N . ILE A 1 242 ? -24.465 7.713 16.460 1.00 91.56 242 ILE A N 1
ATOM 1937 C CA . ILE A 1 242 ? -24.295 7.564 17.910 1.00 91.56 242 ILE A CA 1
ATOM 1938 C C . ILE A 1 242 ? -23.423 8.695 18.456 1.00 91.56 242 ILE A C 1
ATOM 1940 O O . ILE A 1 242 ? -22.230 8.802 18.165 1.00 91.56 242 ILE A O 1
ATOM 1944 N N . THR A 1 243 ? -24.010 9.531 19.313 1.00 93.25 243 THR A N 1
ATOM 1945 C CA . THR A 1 243 ? -23.292 10.631 19.968 1.00 93.25 243 THR A CA 1
ATOM 1946 C C . THR A 1 243 ? -22.133 10.120 20.834 1.00 93.25 243 THR A C 1
ATOM 1948 O O . THR A 1 243 ? -22.168 9.013 21.376 1.00 93.25 243 THR A O 1
ATOM 1951 N N . ARG A 1 244 ? -21.065 10.928 20.938 1.00 94.88 244 ARG A N 1
ATOM 1952 C CA . ARG A 1 244 ? -19.821 10.602 21.672 1.00 94.88 244 ARG A CA 1
ATOM 1953 C C . ARG A 1 244 ? -19.241 9.215 21.345 1.00 94.88 244 ARG A C 1
ATOM 1955 O O . ARG A 1 244 ? -18.706 8.533 22.215 1.00 94.88 244 ARG A O 1
ATOM 1962 N N . THR A 1 245 ? -19.360 8.790 20.089 1.00 96.44 245 THR A N 1
ATOM 1963 C CA . THR A 1 245 ? -18.845 7.505 19.609 1.00 96.44 245 THR A CA 1
ATOM 1964 C C . THR A 1 245 ? -17.991 7.723 18.365 1.00 96.44 245 THR A C 1
ATOM 1966 O O . THR A 1 245 ? -18.344 8.510 17.487 1.00 96.44 245 THR A O 1
ATOM 1969 N N . ILE A 1 246 ? -16.852 7.036 18.295 1.00 96.69 246 ILE A N 1
ATOM 1970 C CA . ILE A 1 246 ? -16.046 6.914 17.076 1.00 96.69 246 ILE A CA 1
ATOM 1971 C C . ILE A 1 246 ? -16.219 5.527 16.461 1.00 96.69 246 ILE A C 1
ATOM 1973 O O . ILE A 1 246 ? -16.477 4.551 17.165 1.00 96.69 246 ILE A O 1
ATOM 1977 N N . VAL A 1 247 ? -16.010 5.443 15.153 1.00 97.44 247 VAL A N 1
ATOM 1978 C CA . VAL A 1 247 ? -15.753 4.200 14.431 1.00 97.44 247 VAL A CA 1
ATOM 1979 C C . VAL A 1 247 ? -14.242 4.036 14.316 1.00 97.44 247 VAL A C 1
ATOM 1981 O O . VAL A 1 247 ? -13.569 4.903 13.755 1.00 97.44 247 VAL A O 1
ATOM 1984 N N . VAL A 1 248 ? -13.718 2.918 14.811 1.00 97.19 248 VAL A N 1
ATOM 1985 C CA . VAL A 1 248 ? -12.347 2.465 14.552 1.00 97.19 248 VAL A CA 1
ATOM 1986 C C . VAL A 1 248 ? -12.423 1.274 13.601 1.00 97.19 248 VAL A C 1
ATOM 1988 O O . VAL A 1 248 ? -12.942 0.220 13.969 1.00 97.19 248 VAL A O 1
ATOM 1991 N N . ARG A 1 249 ? -11.933 1.432 12.370 1.00 96.19 249 ARG A N 1
ATOM 1992 C CA . ARG A 1 249 ? -11.856 0.360 11.368 1.00 96.19 249 ARG A CA 1
ATOM 1993 C C . ARG A 1 249 ? -10.436 -0.182 11.309 1.00 96.19 249 ARG A C 1
ATOM 1995 O O . ARG A 1 249 ? -9.489 0.587 11.164 1.00 96.19 249 ARG A O 1
ATOM 2002 N N . LEU A 1 250 ? -10.303 -1.500 11.413 1.00 94.56 250 LEU A N 1
ATOM 2003 C CA . LEU A 1 250 ? -9.031 -2.210 11.348 1.00 94.56 250 LEU A CA 1
ATOM 2004 C C . LEU A 1 250 ? -9.106 -3.364 10.347 1.00 94.56 250 LEU A C 1
ATOM 2006 O O . LEU A 1 250 ? -10.189 -3.897 10.090 1.00 94.56 250 LEU A O 1
ATOM 2010 N N . TYR A 1 251 ? -7.956 -3.793 9.834 1.00 93.56 251 TYR A N 1
ATOM 2011 C CA . TYR A 1 251 ? -7.852 -4.986 8.998 1.00 93.56 251 TYR A CA 1
ATOM 2012 C C . TYR A 1 251 ? -6.566 -5.772 9.253 1.00 93.56 251 TYR A C 1
ATOM 2014 O O . TYR A 1 251 ? -5.558 -5.222 9.695 1.00 93.56 251 TYR A O 1
ATOM 2022 N N . GLU A 1 252 ? -6.606 -7.071 8.963 1.00 91.56 252 GLU A N 1
ATOM 2023 C CA . GLU A 1 252 ? -5.418 -7.924 8.912 1.00 91.56 252 GLU A CA 1
ATOM 2024 C C . GLU A 1 252 ? -4.776 -7.814 7.522 1.00 91.56 252 GLU A C 1
ATOM 2026 O O . GLU A 1 252 ? -5.428 -8.073 6.516 1.00 91.56 252 GLU A O 1
ATOM 2031 N N . ALA A 1 253 ? -3.512 -7.398 7.446 1.00 80.44 253 ALA A N 1
ATOM 2032 C CA . ALA A 1 253 ? -2.899 -6.986 6.179 1.00 80.44 253 ALA A CA 1
ATOM 2033 C C . ALA A 1 253 ? -2.162 -8.099 5.405 1.00 80.44 253 ALA A C 1
ATOM 2035 O O . ALA A 1 253 ? -1.652 -7.840 4.314 1.00 80.44 253 ALA A O 1
ATOM 2036 N N . ASN A 1 254 ? -2.034 -9.314 5.954 1.00 77.19 254 ASN A N 1
ATOM 2037 C CA . ASN A 1 254 ? -0.985 -10.259 5.546 1.00 77.19 254 ASN A CA 1
ATOM 2038 C C . ASN A 1 254 ? -1.493 -11.611 5.026 1.00 77.19 254 ASN A C 1
ATOM 2040 O O . ASN A 1 254 ? -0.691 -12.393 4.503 1.00 77.19 254 ASN A O 1
ATOM 2044 N N . GLY A 1 255 ? -2.789 -11.889 5.166 1.00 81.00 255 GLY A N 1
ATOM 2045 C CA . GLY A 1 255 ? -3.402 -13.176 4.844 1.00 81.00 255 GLY A CA 1
ATOM 2046 C C . GLY A 1 255 ? -3.237 -14.214 5.959 1.00 81.00 255 GLY A C 1
ATOM 2047 O O . GLY A 1 255 ? -3.196 -15.411 5.680 1.00 81.00 255 GLY A O 1
ATOM 2048 N N . GLY A 1 256 ? -3.113 -13.771 7.213 1.00 83.19 256 GLY A N 1
ATOM 2049 C CA . GLY A 1 256 ? -2.910 -14.614 8.394 1.00 83.19 256 GLY A CA 1
ATOM 2050 C C . GLY A 1 256 ? -4.047 -14.519 9.414 1.00 83.19 256 GLY A C 1
ATOM 2051 O O . GLY A 1 256 ? -4.905 -13.649 9.337 1.00 83.19 256 GLY A O 1
ATOM 2052 N N . ALA A 1 257 ? -4.056 -15.414 10.402 1.00 93.31 257 ALA A N 1
ATOM 2053 C CA . ALA A 1 257 ? -4.835 -15.185 11.619 1.00 93.31 257 ALA A CA 1
ATOM 2054 C C . ALA A 1 257 ? -4.024 -14.289 12.569 1.00 93.31 257 ALA A C 1
ATOM 2056 O O . ALA A 1 257 ? -2.825 -14.521 12.745 1.00 93.31 257 ALA A O 1
ATOM 2057 N N . ALA A 1 258 ? -4.655 -13.282 13.174 1.00 89.31 258 ALA A N 1
ATOM 2058 C CA . ALA A 1 258 ? -3.976 -12.332 14.054 1.00 89.31 258 ALA A CA 1
ATOM 2059 C C . ALA A 1 258 ? -4.864 -11.889 15.222 1.00 89.31 258 ALA A C 1
ATOM 2061 O O . ALA A 1 258 ? -5.971 -11.401 15.015 1.00 89.31 258 ALA A O 1
ATOM 2062 N N . ASP A 1 259 ? -4.344 -11.988 16.444 1.00 96.12 259 ASP A N 1
ATOM 2063 C CA . ASP A 1 259 ? -4.926 -11.354 17.627 1.00 96.12 259 ASP A CA 1
ATOM 2064 C C . ASP A 1 259 ? -4.219 -10.026 17.911 1.00 96.12 259 ASP A C 1
ATOM 2066 O O . ASP A 1 259 ? -2.996 -9.918 17.787 1.00 96.12 259 ASP A O 1
ATOM 2070 N N . THR A 1 260 ? -4.971 -9.007 18.329 1.00 94.69 260 THR A N 1
ATOM 2071 C CA . THR A 1 260 ? -4.405 -7.758 18.849 1.00 94.69 260 THR A CA 1
ATOM 2072 C C . THR A 1 260 ? -5.214 -7.229 20.023 1.00 94.69 260 THR A C 1
ATOM 2074 O O . THR A 1 260 ? -6.442 -7.302 20.035 1.00 94.69 260 THR A O 1
ATOM 2077 N N . THR A 1 261 ? -4.533 -6.600 20.977 1.00 97.56 261 THR A N 1
ATOM 2078 C CA . THR A 1 261 ? -5.169 -5.613 21.850 1.00 97.56 261 THR A CA 1
ATOM 2079 C C . THR A 1 261 ? -5.212 -4.283 21.098 1.00 97.56 261 THR A C 1
ATOM 2081 O O . THR A 1 261 ? -4.217 -3.890 20.483 1.00 97.56 261 THR A O 1
ATOM 2084 N N . VAL A 1 262 ? -6.357 -3.608 21.122 1.00 96.88 262 VAL A N 1
ATOM 2085 C CA . VAL A 1 262 ? -6.546 -2.229 20.657 1.00 96.88 262 VAL A CA 1
ATOM 2086 C C . VAL A 1 262 ? -6.601 -1.339 21.894 1.00 96.88 262 VAL A C 1
ATOM 2088 O O . VAL A 1 262 ? -7.440 -1.557 22.767 1.00 96.88 262 VAL A O 1
ATOM 2091 N N . ASN A 1 263 ? -5.705 -0.359 21.995 1.00 95.62 263 ASN A N 1
ATOM 2092 C CA . ASN A 1 263 ? -5.594 0.545 23.144 1.00 95.62 263 ASN A CA 1
ATOM 2093 C C . ASN A 1 263 ? -5.982 1.966 22.735 1.00 95.62 263 ASN A C 1
ATOM 2095 O O . ASN A 1 263 ? -5.565 2.433 21.675 1.00 95.62 263 ASN A O 1
ATOM 2099 N N . LEU A 1 264 ? -6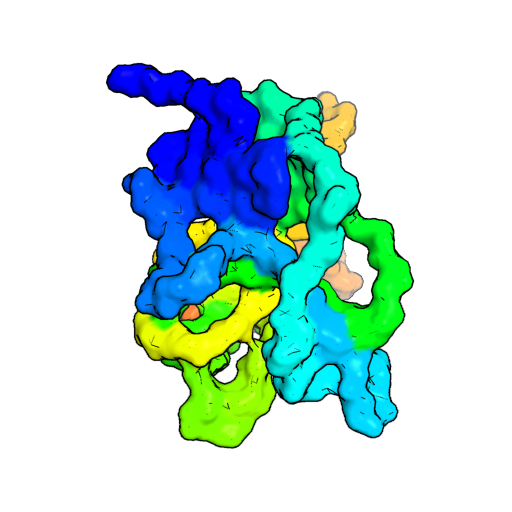.748 2.654 23.583 1.00 94.56 264 LEU A N 1
ATOM 2100 C CA . LEU A 1 264 ? -7.206 4.022 23.359 1.00 94.56 264 LEU A CA 1
ATOM 2101 C C . LEU A 1 264 ? -6.515 4.989 24.329 1.00 94.56 264 LEU A C 1
ATOM 2103 O O . LEU A 1 264 ? -6.394 4.719 25.525 1.00 94.56 264 LEU A O 1
ATOM 2107 N N . GLY A 1 265 ? -6.102 6.151 23.820 1.00 91.31 265 GLY A N 1
ATOM 2108 C CA . GLY A 1 265 ? -5.436 7.209 24.596 1.00 91.31 265 GLY A CA 1
ATOM 2109 C C . GLY A 1 265 ? -6.342 7.978 25.565 1.00 91.31 265 GLY A C 1
ATOM 2110 O O . GLY A 1 265 ? -5.887 8.905 26.229 1.00 91.31 265 GLY A O 1
ATOM 2111 N N . PHE A 1 266 ? -7.625 7.631 25.630 1.00 91.12 266 PHE A N 1
ATOM 2112 C CA . PHE A 1 266 ? -8.675 8.338 26.358 1.00 91.12 266 PHE A CA 1
ATOM 2113 C C . PHE A 1 266 ? -9.640 7.337 27.005 1.00 91.12 266 PHE A C 1
ATOM 2115 O O . PHE A 1 266 ? -9.688 6.165 26.631 1.00 91.12 266 PHE A O 1
ATOM 2122 N N . THR A 1 267 ? -10.398 7.795 28.002 1.00 93.88 267 THR A N 1
ATOM 2123 C CA . THR A 1 267 ? -11.386 6.970 28.710 1.00 93.88 267 THR A CA 1
ATOM 2124 C C . THR A 1 267 ? -12.508 6.537 27.774 1.00 93.88 267 THR A C 1
ATOM 2126 O O . THR A 1 267 ? -13.105 7.381 27.115 1.00 93.88 267 THR A O 1
ATOM 2129 N N . ILE A 1 268 ? -12.829 5.241 27.759 1.00 96.00 268 ILE A N 1
ATOM 2130 C CA . ILE A 1 268 ? -13.947 4.690 26.978 1.00 96.00 268 ILE A CA 1
ATOM 2131 C C . ILE A 1 268 ? -14.984 4.043 27.899 1.00 96.00 268 ILE A C 1
ATOM 2133 O O . ILE A 1 268 ? -14.654 3.468 28.940 1.00 96.00 268 ILE A O 1
ATOM 2137 N N . THR A 1 269 ? -16.254 4.127 27.517 1.00 96.56 269 THR A N 1
ATOM 2138 C CA . THR A 1 269 ? -17.396 3.635 28.300 1.00 96.56 269 THR A CA 1
ATOM 2139 C C . THR A 1 269 ? -17.915 2.297 27.776 1.00 96.56 269 THR A C 1
ATOM 2141 O O . THR A 1 269 ? -18.163 1.392 28.580 1.00 96.56 269 THR A O 1
ATOM 2144 N N . ALA A 1 270 ? -17.985 2.126 26.453 1.00 96.56 270 ALA A N 1
ATOM 2145 C CA . ALA A 1 270 ? -18.456 0.919 25.776 1.00 96.56 270 ALA A CA 1
ATOM 2146 C C . ALA A 1 270 ? -17.709 0.670 24.454 1.00 96.56 270 ALA A C 1
ATOM 2148 O O . ALA A 1 270 ? -17.214 1.609 23.829 1.00 96.56 270 ALA A O 1
ATOM 2149 N N . VAL A 1 271 ? -17.669 -0.597 24.026 1.00 98.00 271 VAL A N 1
ATOM 2150 C CA . VAL A 1 271 ? -17.208 -1.016 22.694 1.00 98.00 271 VAL A CA 1
ATOM 2151 C C . VAL A 1 271 ? -18.215 -2.008 22.107 1.00 98.00 271 VAL A C 1
ATOM 2153 O O . VAL A 1 271 ? -18.701 -2.893 22.816 1.00 98.00 271 VAL A O 1
ATOM 2156 N N . ARG A 1 272 ? -18.528 -1.877 20.818 1.00 97.31 272 ARG A N 1
ATOM 2157 C CA . ARG A 1 272 ? -19.272 -2.875 20.030 1.00 97.31 272 ARG A CA 1
ATOM 2158 C C . ARG A 1 272 ? -18.588 -3.092 18.690 1.00 97.31 272 ARG A C 1
ATOM 2160 O O . ARG A 1 272 ? -17.971 -2.166 18.175 1.00 97.31 272 ARG A O 1
ATOM 2167 N N . GLU A 1 273 ? -18.717 -4.276 18.112 1.00 97.31 273 GLU A N 1
ATOM 2168 C CA . GLU A 1 273 ? -18.457 -4.456 16.683 1.00 97.31 273 GLU A CA 1
ATOM 2169 C C . GLU A 1 273 ? -19.578 -3.793 15.864 1.00 97.31 273 GLU A C 1
ATOM 2171 O O . GLU A 1 273 ? -20.705 -3.642 16.340 1.00 97.31 273 GLU A O 1
ATOM 2176 N N . CYS A 1 274 ? -19.271 -3.368 14.643 1.00 96.25 274 CYS A N 1
ATOM 2177 C CA . CYS A 1 274 ? -20.243 -2.888 13.671 1.00 96.25 274 CYS A CA 1
ATOM 2178 C C . CYS A 1 274 ? -19.861 -3.305 12.246 1.00 96.25 274 CYS A C 1
ATOM 2180 O O . CYS A 1 274 ? -18.726 -3.707 11.969 1.00 96.25 274 CYS A O 1
ATOM 2182 N N . ASN A 1 275 ? -20.825 -3.231 11.330 1.00 94.69 275 ASN A N 1
ATOM 2183 C CA . ASN A 1 275 ? -20.606 -3.586 9.929 1.00 94.69 275 ASN A CA 1
ATOM 2184 C C . ASN A 1 275 ? -19.969 -2.426 9.119 1.00 94.69 275 ASN A C 1
ATOM 2186 O O . ASN A 1 275 ? -19.480 -1.430 9.659 1.00 94.69 275 ASN A O 1
ATOM 2190 N N . GLY A 1 276 ? -19.962 -2.550 7.787 1.00 91.38 276 GLY A N 1
ATOM 2191 C CA . GLY A 1 276 ? -19.443 -1.514 6.885 1.00 91.38 276 GLY A CA 1
ATOM 2192 C C . GLY A 1 276 ? -20.181 -0.165 6.955 1.00 91.38 276 GLY A C 1
ATOM 2193 O O . GLY A 1 276 ? -19.543 0.863 6.708 1.00 91.38 276 GLY A O 1
ATOM 2194 N N . LEU A 1 277 ? -21.469 -0.189 7.319 1.00 93.69 277 LEU A N 1
ATOM 2195 C CA . LEU A 1 277 ? -22.413 0.934 7.411 1.00 93.69 277 LEU A CA 1
ATOM 2196 C C . LEU A 1 277 ? -22.542 1.520 8.829 1.00 93.69 277 LEU A C 1
ATOM 2198 O O . LEU A 1 277 ? -23.299 2.462 9.011 1.00 93.69 277 LEU A O 1
ATOM 2202 N N . GLU A 1 278 ? -21.777 1.007 9.801 1.00 94.25 278 GLU A N 1
ATOM 2203 C CA . GLU A 1 278 ? -21.821 1.367 11.233 1.00 94.25 278 GLU A CA 1
ATOM 2204 C C . GLU A 1 278 ? -22.957 0.726 12.052 1.00 94.25 278 GLU A C 1
ATOM 2206 O O . GLU A 1 278 ? -22.996 0.947 13.263 1.00 94.25 278 GLU A O 1
ATOM 2211 N N . ASP A 1 279 ? -23.788 -0.151 11.467 1.00 94.62 279 ASP A N 1
ATOM 2212 C CA . ASP A 1 279 ? -24.846 -0.870 12.199 1.00 94.62 279 ASP A CA 1
ATOM 2213 C C . ASP A 1 279 ? -24.257 -1.642 13.405 1.00 94.62 279 ASP A C 1
ATOM 2215 O O . ASP A 1 279 ? -23.366 -2.483 13.203 1.00 94.62 279 ASP A O 1
ATOM 2219 N N . PRO A 1 280 ? -24.722 -1.407 14.650 1.00 95.12 280 PRO A N 1
ATOM 2220 C CA . PRO A 1 280 ? -24.173 -2.064 15.834 1.00 95.12 280 PRO A CA 1
ATOM 2221 C C . PRO A 1 280 ? -24.462 -3.570 15.882 1.00 95.12 280 PRO A C 1
ATOM 2223 O O . PRO A 1 280 ? -25.611 -3.998 15.791 1.00 95.12 280 PRO A O 1
ATOM 2226 N N . ALA A 1 281 ? -23.419 -4.357 16.136 1.00 94.12 281 ALA A N 1
ATOM 2227 C CA . ALA A 1 281 ? -23.467 -5.799 16.347 1.00 94.12 281 ALA A CA 1
ATOM 2228 C C . ALA A 1 281 ? -23.046 -6.151 17.794 1.00 94.12 281 ALA A C 1
ATOM 2230 O O . ALA A 1 281 ? -23.474 -5.493 18.751 1.00 94.12 281 ALA A O 1
ATOM 2231 N N . ASP A 1 282 ? -22.237 -7.201 17.964 1.00 95.06 282 ASP A N 1
ATOM 2232 C CA . ASP A 1 282 ? -21.865 -7.769 19.260 1.00 95.06 282 ASP A CA 1
ATOM 2233 C C . ASP A 1 282 ? -21.153 -6.777 20.194 1.00 95.06 282 ASP A C 1
ATOM 2235 O O . ASP A 1 282 ? -20.339 -5.944 19.784 1.00 95.06 282 ASP A O 1
ATOM 2239 N N . VAL A 1 283 ? -21.434 -6.893 21.495 1.00 96.69 283 VAL A N 1
ATOM 2240 C CA . VAL A 1 283 ? -20.762 -6.109 22.542 1.00 96.69 283 VAL A CA 1
ATOM 2241 C C . VAL A 1 283 ? -19.381 -6.697 22.811 1.00 96.69 283 VAL A C 1
ATOM 2243 O O . VAL A 1 283 ? -19.252 -7.880 23.120 1.00 96.69 283 VAL A O 1
ATOM 2246 N N . VAL A 1 284 ? -18.346 -5.860 22.747 1.00 97.06 284 VAL A N 1
ATOM 2247 C CA . VAL A 1 284 ? -16.956 -6.282 22.949 1.00 97.06 284 VAL A CA 1
ATOM 2248 C C . VAL A 1 284 ? -16.516 -5.943 24.371 1.00 97.06 284 VAL A C 1
ATOM 2250 O O . VAL A 1 284 ? -16.574 -4.790 24.804 1.00 97.06 284 VAL A O 1
ATOM 2253 N N . THR A 1 285 ? -16.050 -6.951 25.109 1.00 96.44 285 THR A N 1
ATOM 2254 C CA . THR A 1 285 ? -15.526 -6.770 26.468 1.00 96.44 285 THR A CA 1
ATOM 2255 C C . THR A 1 285 ? -14.258 -5.918 26.450 1.00 96.44 285 THR A C 1
ATOM 2257 O O . THR A 1 285 ? -13.286 -6.243 25.766 1.00 96.44 285 THR A O 1
ATOM 2260 N N . ARG A 1 286 ? -14.252 -4.844 27.246 1.00 95.81 286 ARG A N 1
ATOM 2261 C CA . ARG A 1 286 ? -13.103 -3.949 27.435 1.00 95.81 286 ARG A CA 1
ATOM 2262 C C . ARG A 1 286 ? -12.456 -4.120 28.809 1.00 95.81 286 ARG A C 1
ATOM 2264 O O . ARG A 1 286 ? -13.142 -4.375 29.797 1.00 95.81 286 ARG A O 1
ATOM 2271 N N . THR A 1 287 ? -11.156 -3.864 28.875 1.00 95.94 287 THR A N 1
ATOM 2272 C CA . THR A 1 287 ? -10.350 -3.829 30.099 1.00 95.94 287 THR A CA 1
ATOM 2273 C C . THR A 1 287 ? -9.809 -2.412 30.268 1.00 95.94 287 THR A C 1
ATOM 2275 O O . THR A 1 287 ? -8.804 -2.035 29.672 1.00 95.94 287 THR A O 1
ATOM 2278 N N . GLY A 1 288 ? -10.513 -1.577 31.036 1.00 95.31 288 GLY A N 1
ATOM 2279 C CA . GLY A 1 288 ? -10.203 -0.145 31.112 1.00 95.31 288 GLY A CA 1
ATOM 2280 C C . GLY A 1 288 ? -10.407 0.541 29.755 1.00 95.31 288 GLY A C 1
ATOM 2281 O O . GLY A 1 288 ? -11.541 0.595 29.271 1.00 95.31 288 GLY A O 1
ATOM 2282 N N . ASN A 1 289 ? -9.312 1.028 29.161 1.00 95.75 289 ASN A N 1
ATOM 2283 C CA . ASN A 1 289 ? -9.279 1.757 27.885 1.00 95.75 289 ASN A CA 1
ATOM 2284 C C . ASN A 1 289 ? -8.758 0.903 26.711 1.00 95.75 289 ASN A C 1
ATOM 2286 O O . ASN A 1 289 ? -8.275 1.443 25.717 1.00 95.75 289 ASN A O 1
ATOM 2290 N N . SER A 1 290 ? -8.817 -0.425 26.812 1.00 97.19 290 SER A N 1
ATOM 2291 C CA . SER A 1 290 ? -8.452 -1.329 25.718 1.00 97.19 290 SER A CA 1
ATOM 2292 C C . SER A 1 290 ? -9.437 -2.484 25.557 1.00 97.19 290 SER A C 1
ATOM 2294 O O . SER A 1 290 ? -10.211 -2.795 26.464 1.00 97.19 290 SER A O 1
ATOM 2296 N N . PHE A 1 291 ? -9.428 -3.117 24.387 1.00 97.69 291 PHE A N 1
ATOM 2297 C CA . PHE A 1 291 ? -10.194 -4.328 24.085 1.00 97.69 291 PHE A CA 1
ATOM 2298 C C . PHE A 1 291 ? -9.372 -5.274 23.201 1.00 97.69 291 PHE A C 1
ATOM 2300 O O . PHE A 1 291 ? -8.393 -4.852 22.588 1.00 97.69 291 PHE A O 1
ATOM 2307 N N . VAL A 1 292 ? -9.744 -6.554 23.140 1.00 97.56 292 VAL A N 1
ATOM 2308 C CA . VAL A 1 292 ? -9.059 -7.557 22.304 1.00 97.56 292 VAL A CA 1
ATOM 2309 C C . VAL A 1 292 ? -9.891 -7.844 21.057 1.00 97.56 292 VAL A C 1
ATOM 2311 O O . VAL A 1 292 ? -11.109 -7.993 21.142 1.00 97.56 292 VAL A O 1
ATOM 2314 N N . ALA A 1 293 ? -9.232 -7.935 19.903 1.00 96.56 293 ALA A N 1
ATOM 2315 C CA . ALA A 1 293 ? -9.847 -8.263 18.626 1.00 96.56 293 ALA A CA 1
ATOM 2316 C C . ALA A 1 293 ? -9.010 -9.301 17.858 1.00 96.56 293 ALA A C 1
ATOM 2318 O O . ALA A 1 293 ? -7.846 -9.064 17.534 1.00 96.56 293 ALA A O 1
ATOM 2319 N N . SER A 1 294 ? -9.638 -10.437 17.552 1.00 96.94 294 SER A N 1
ATOM 2320 C CA . SER A 1 294 ? -9.119 -11.494 16.676 1.00 96.94 294 SER A CA 1
ATOM 2321 C C . SER A 1 294 ? -9.519 -11.260 15.220 1.00 96.94 294 SER A C 1
ATOM 2323 O O . SER A 1 294 ? -10.637 -10.815 14.948 1.00 96.94 294 SER A O 1
ATOM 2325 N N . PHE A 1 295 ? -8.647 -11.606 14.280 1.00 96.75 295 PHE A N 1
ATOM 2326 C CA . PHE A 1 295 ? -8.857 -11.445 12.843 1.00 96.75 295 PHE A CA 1
ATOM 2327 C C . PHE A 1 295 ? -8.517 -12.731 12.087 1.00 96.75 295 PHE A C 1
ATOM 2329 O O . PHE A 1 295 ? -7.560 -13.435 12.414 1.00 96.75 295 PHE A O 1
ATOM 2336 N N . LYS A 1 296 ? -9.307 -13.019 11.050 1.00 97.06 296 LYS A N 1
ATOM 2337 C CA . LYS A 1 296 ? -9.017 -14.011 10.005 1.00 97.06 296 LYS A CA 1
ATOM 2338 C C . LYS A 1 296 ? -8.178 -13.368 8.877 1.00 97.06 296 LYS A C 1
ATOM 2340 O O . LYS A 1 296 ? -8.166 -12.140 8.786 1.00 97.06 296 LYS A O 1
ATOM 2345 N N . PRO A 1 297 ? -7.555 -14.168 7.986 1.00 94.06 297 PRO A N 1
ATOM 2346 C CA . PRO A 1 297 ? -6.850 -13.677 6.799 1.00 94.06 297 PRO A CA 1
ATOM 2347 C C . PRO A 1 297 ? -7.614 -12.596 6.031 1.00 94.06 297 PRO A C 1
ATOM 2349 O O . PRO A 1 297 ? -8.747 -12.839 5.612 1.00 94.06 297 PRO A O 1
ATOM 2352 N N . PHE A 1 298 ? -6.995 -11.424 5.852 1.00 89.88 298 PHE A N 1
ATOM 2353 C CA . PHE A 1 298 ? -7.580 -10.262 5.158 1.00 89.88 298 PHE A CA 1
ATOM 2354 C C . PHE A 1 298 ? -8.956 -9.805 5.688 1.00 89.88 298 PHE A C 1
ATOM 2356 O O . PHE A 1 298 ? -9.745 -9.187 4.971 1.00 89.88 298 PHE A O 1
ATOM 2363 N N . GLN A 1 299 ? -9.287 -10.107 6.949 1.00 95.50 299 GLN A N 1
ATOM 2364 C CA . GLN A 1 299 ? -10.548 -9.672 7.541 1.00 95.50 299 GLN A CA 1
ATOM 2365 C C . GLN A 1 299 ? -10.492 -8.184 7.903 1.00 95.50 299 GLN A C 1
ATOM 2367 O O . GLN A 1 299 ? -9.615 -7.755 8.649 1.00 95.50 299 GLN A O 1
ATOM 2372 N N . VAL A 1 300 ? -11.498 -7.427 7.463 1.00 96.75 300 VAL A N 1
ATOM 2373 C CA . VAL A 1 300 ? -11.812 -6.085 7.978 1.00 96.75 300 VAL A CA 1
ATOM 2374 C C . VAL A 1 300 ? -12.799 -6.217 9.142 1.00 96.75 300 VAL A C 1
ATOM 2376 O O . VAL A 1 300 ? -13.761 -6.982 9.051 1.00 96.75 300 VAL A O 1
ATOM 2379 N N . ARG A 1 301 ? -12.589 -5.466 10.228 1.00 97.00 301 ARG A N 1
ATOM 2380 C CA . ARG A 1 301 ? -13.535 -5.320 11.351 1.00 97.00 301 ARG A CA 1
ATOM 2381 C C . ARG A 1 301 ? -13.697 -3.840 11.693 1.00 97.00 301 ARG A C 1
ATOM 2383 O O . ARG A 1 301 ? -12.738 -3.073 11.605 1.00 97.00 301 ARG A O 1
ATOM 2390 N N . SER A 1 302 ? -14.903 -3.427 12.072 1.00 97.62 302 SER A N 1
ATOM 2391 C CA . SER A 1 302 ? -15.182 -2.056 12.522 1.00 97.62 302 SER A CA 1
ATOM 2392 C C . SER A 1 302 ? -15.712 -2.090 13.949 1.00 97.62 302 SER A C 1
ATOM 2394 O O . SER A 1 302 ? -16.469 -2.990 14.301 1.00 97.62 302 SER A O 1
ATOM 2396 N N . PHE A 1 303 ? -15.312 -1.124 14.773 1.00 98.00 303 PHE A N 1
ATOM 2397 C CA . PHE A 1 303 ? -15.719 -1.046 16.172 1.00 98.00 303 PHE A CA 1
ATOM 2398 C C . PHE A 1 303 ? -16.260 0.340 16.507 1.00 98.00 303 PHE A C 1
ATOM 2400 O O . PHE A 1 303 ? -15.594 1.348 16.273 1.00 98.00 303 PHE A O 1
ATOM 2407 N N . LEU A 1 304 ? -17.450 0.375 17.099 1.00 98.00 304 LEU A N 1
ATOM 2408 C CA . LEU A 1 304 ? -18.025 1.548 17.744 1.00 98.00 304 LEU A CA 1
ATOM 2409 C C . LEU A 1 304 ? -17.413 1.671 19.139 1.00 98.00 304 LEU A C 1
ATOM 2411 O O . LEU A 1 304 ? -17.566 0.765 19.958 1.00 98.00 304 LEU A O 1
ATOM 2415 N N . VAL A 1 305 ? -16.731 2.781 19.412 1.00 97.56 305 VAL A N 1
ATOM 2416 C CA . VAL A 1 305 ? -16.089 3.065 20.702 1.00 97.56 305 VAL A CA 1
ATOM 2417 C C . VAL A 1 305 ? -16.678 4.349 21.279 1.00 97.56 305 VAL A C 1
ATOM 2419 O O . VAL A 1 305 ? -16.465 5.434 20.735 1.00 97.56 305 VAL A O 1
ATOM 2422 N N . THR A 1 306 ? -17.430 4.224 22.371 1.00 96.94 306 THR A N 1
ATOM 2423 C CA . THR A 1 306 ? -18.112 5.340 23.051 1.00 96.94 306 THR A CA 1
ATOM 2424 C C . THR A 1 306 ? -17.259 5.870 24.206 1.00 96.94 306 THR A C 1
ATOM 2426 O O . THR A 1 306 ? -16.635 5.078 24.917 1.00 96.94 306 THR A O 1
ATOM 2429 N N . PHE A 1 307 ? -17.232 7.190 24.416 1.00 92.19 307 PHE A N 1
ATOM 2430 C CA . PHE A 1 307 ? -16.340 7.888 25.360 1.00 92.19 307 PHE A CA 1
ATOM 2431 C C . PHE A 1 307 ? -17.012 9.068 26.084 1.00 92.19 307 PHE A C 1
ATOM 2433 O O . PHE A 1 307 ? -18.169 9.418 25.772 1.00 92.19 307 PHE A O 1
#

Radius of gyration: 23.39 Å; chains: 1; bounding box: 60×46×62 Å

Secondary structure (DSSP, 8-state):
--------TTEEE-SSEEEEE-SSSS--EEEEETTEESB--TT---PPTTEEEEEE---SS-TTT---GGGGGG-B----TTPPPPEE----SS---EE-SSSEEEETTEEEEE-----SSEEEEEE--BS---SEEEEEETTEEEEEESS--SHHHHTTSS---SS-EE-TT----------SS------S-HHHHHHHHHHHTS--------TT----S-SEEES-TTEEEEEEEE-SSSTTEEEEEEEE-SSS-EEEEEEESS--SEEEEE-TT--EEEEPPEETTEEEEEE-TT-EEEEEEE-

pLDDT: mean 72.41, std 20.03, range [23.41, 98.0]

Sequence (307 aa):
MANSPGTGFGTYRNGIISLEVATTGRPYEKLFLNGKAVYNDYLGKNVQPAMFYIYDDVPMFWDAWDIADYHLESRRDPDWTNESAMTQVSTGPIVGCYKCPPVLATEAPSSYAIIDWKEDHKLLKVEFPMDVLNREATYDIQYGYVKRPTHINTSWDMAKYEVCGHNSTSRRYIQEAEVNRRAYELNLLASNNVHTTCYQSYWNNVMIPTLQNTNQIQLPANWVTTTSTAVVVEAVKVCAEITRTIVVRLYEANGGAADTTVNLGFTITAVRECNGLEDPADVVTRTGNSFVASFKPFQVRSFLVTF

Organism: Orchesella cincta (NCBI:txid48709)

InterPro domains:
  IPR011013 Galactose mutarotase-like domain superfamily [SSF74650] (32-306)
  IPR011682 Glycosyl hydrolase family 38, C-terminal [PF07748] (114-168)
  IPR041147 Glycosyl hydrolases family 38, C-terminal domain [PF17677] (231-303)